Protein AF-A0A0U2LJ76-F1 (afdb_monomer)

Foldseek 3Di:
DDDDDDDPPPVVVVVVVVPPPPQQQFPCLVVQAPQPWAWDGDRNDIATHLPPRCADDRRSPHHDPVVVVVVVPDDDPVVVVCVVPPCVVVVVVQVVPVVSVVVVVVVVVVVVVVLADVQAQEFQPDQGGDPCRRPVQFFDGDSHGQNDPRAQDNSRPDDDNDDPDPVVCCVPPPDDPDDDADPVRDDVVVVVVCVLQCLQACAADPVVHRGGHLHRNDRPCLQAQASDPVLNVLQCPPPPRDGDWDADPRDIGADACVSRVDAADDDPPDDSNRHGRGSRRD

InterPro domains:
  IPR000742 EGF-like domain [PS50026] (24-61)
  IPR010255 Haem peroxidase superfamily [SSF48113] (67-281)
  IPR019791 Haem peroxidase, animal-type [PR00457] (142-153)
  IPR019791 Haem peroxidase, animal-type [PR00457] (189-204)
  IPR019791 Haem peroxidase, animal-type [PR00457] (276-2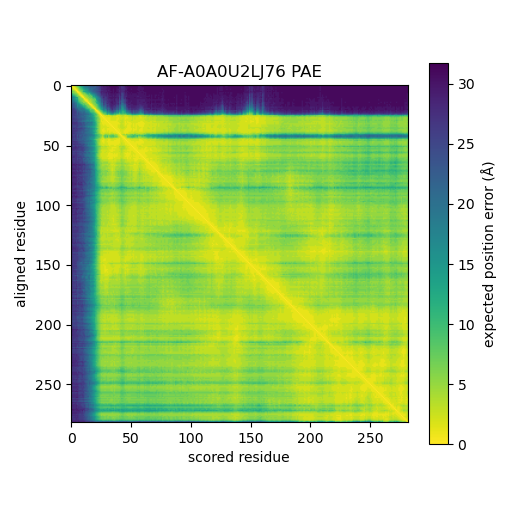82)
  IPR019791 Haem peroxidase, animal-type [PS50292] (107-282)
  IPR037120 Haem peroxidase domain superfamily, animal type [G3DSA:1.10.640.10] (65-282)
  IPR050783 Oxylipin biosynthesis and metabolism [PTHR11903] (43-279)

Secondary structure (DSSP, 8-state):
----PPPTTSHHHHHHHS---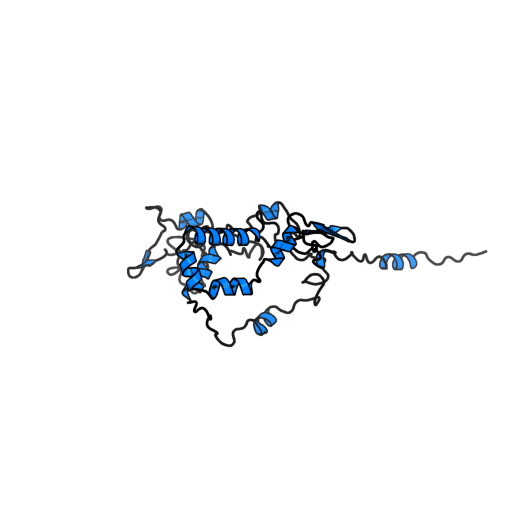-----GGGG----TTPEEEEETTEEEEE-TTTTEESTTS-EE-HHHHHHHHHPPPHHHHHHHHHH-HHHHHHHHHSHHHHHHHHHHHHHHHHTTS-SS--B-SS-SS--HHHHH-TTBPPBSSPPPPTT-SBTTBSSS-SSPPPHHHHIIIIIS-SS----TT---HHHHHHHHHHHTTT--B-TTT-TTBBSS-SS---HHHH-SSHHHHHHHB--STTPBP-EEETTEEEPPBTTTS-------TTS-GGGPBP-SS--

Sequence (282 aa):
PNMKICPQKTCMVLISILFTLTEAANPCCSFPCQNQGVCMPSRDSYTCDCTGTDFYGKNCDIATFTKTFKVLLRPSPETLHGWLTSYQWLWDIINAVRPLRDFIMKMVILIRANIIDTPPAYTSDHEYITLDAAFNRSHYARALPPIPHDCPTPMGVVGPKSLPDAKDIANVLFRRREFKPDALGASVHLTFFAQHFTHMFFKTDFKKGPSFTWGAHGVDGSNVYGPDKHTENLLRSYKDGKLKSQIIKGEEWPPYLSDAPVKMLYPPSVPKENQFALGHEF

Radius of gyration: 28.93 Å; Cα contacts (8 Å, |Δi|>4): 317; chains: 1; bounding box: 54×95×87 Å

Mean predicted aligned error: 7.96 Å

Solvent-accessible surface area (backbone atoms only — not comparable to full-atom values): 16916 Å² total; per-residue (Å²): 140,78,90,79,87,74,78,90,68,66,67,60,56,58,58,63,62,68,60,61,75,71,70,66,64,56,55,55,30,67,60,62,33,31,73,86,21,45,69,42,75,47,91,90,42,67,47,37,49,28,81,94,54,57,28,36,69,79,31,19,74,43,64,37,75,71,44,47,52,53,56,73,70,50,70,53,72,65,57,49,47,48,63,74,68,70,47,60,75,60,48,55,53,40,61,69,39,56,74,58,35,53,50,52,51,52,49,54,50,54,63,58,52,73,74,56,69,82,68,38,45,14,25,80,88,38,74,55,78,43,72,58,41,49,67,48,64,49,46,47,69,36,100,59,55,47,76,63,89,71,33,83,15,88,68,18,73,56,78,60,76,63,80,80,57,67,66,58,50,41,61,75,74,66,54,80,87,68,92,73,79,59,90,87,64,74,53,70,65,59,54,53,48,48,53,58,58,49,49,31,37,64,36,66,29,74,89,84,28,90,57,24,31,73,33,87,76,45,96,76,56,26,36,65,46,18,84,45,74,68,48,29,57,48,44,40,54,84,49,95,86,36,62,48,59,40,76,59,96,88,40,84,40,66,26,36,32,87,78,20,78,55,76,65,69,72,64,90,84,60,57,71,91,76,34,67,37,58,22,38,41,113

Structure (mmCIF, N/CA/C/O backbone):
data_AF-A0A0U2LJ76-F1
#
_entry.id   AF-A0A0U2LJ76-F1
#
loop_
_atom_site.group_PDB
_atom_site.id
_atom_site.type_symbol
_atom_site.label_atom_id
_atom_site.label_alt_id
_atom_site.label_comp_id
_atom_site.label_asym_id
_atom_site.label_entity_id
_atom_site.label_seq_id
_atom_site.pdbx_PDB_ins_code
_atom_site.Cartn_x
_atom_site.Cartn_y
_atom_site.Cartn_z
_atom_site.occupancy
_atom_site.B_iso_or_equiv
_atom_site.auth_seq_id
_atom_site.auth_comp_id
_atom_site.auth_asym_id
_atom_site.auth_atom_id
_atom_site.pdbx_PDB_model_num
ATOM 1 N N . PRO A 1 1 ? 23.160 59.232 -52.154 1.00 35.56 1 PRO A N 1
ATOM 2 C CA . PRO A 1 1 ? 22.264 60.227 -51.521 1.00 35.56 1 PRO A CA 1
ATOM 3 C C . PRO A 1 1 ? 20.911 59.604 -51.145 1.00 35.56 1 PRO A C 1
ATOM 5 O O . PRO A 1 1 ? 20.168 59.163 -52.012 1.00 35.56 1 PRO A O 1
ATOM 8 N N . ASN A 1 2 ? 20.638 59.596 -49.839 1.00 29.48 2 ASN A N 1
ATOM 9 C CA . ASN A 1 2 ? 19.346 59.333 -49.194 1.00 29.48 2 ASN A CA 1
ATOM 10 C C . ASN A 1 2 ? 18.858 57.882 -49.104 1.00 29.48 2 ASN A C 1
ATOM 12 O O . ASN A 1 2 ? 17.864 57.463 -49.687 1.00 29.48 2 ASN A O 1
ATOM 16 N N . MET A 1 3 ? 19.554 57.181 -48.210 1.00 32.62 3 MET A N 1
ATOM 17 C CA . MET A 1 3 ? 19.001 56.330 -47.155 1.00 32.62 3 MET A CA 1
ATOM 18 C C . MET A 1 3 ? 17.596 56.791 -46.705 1.00 32.62 3 MET A C 1
ATOM 20 O O . MET A 1 3 ? 17.451 57.871 -46.134 1.00 32.62 3 MET A O 1
ATOM 24 N N . LYS A 1 4 ? 16.563 55.971 -46.944 1.00 33.22 4 LYS A N 1
ATOM 25 C CA . LYS A 1 4 ? 15.273 56.072 -46.246 1.00 33.22 4 LYS A CA 1
ATOM 26 C C . LYS A 1 4 ? 15.152 54.916 -45.264 1.00 33.22 4 LYS A C 1
ATOM 28 O O . LYS A 1 4 ? 15.014 53.754 -45.629 1.00 33.22 4 LYS A O 1
ATOM 33 N N . ILE A 1 5 ? 15.261 55.320 -44.009 1.00 42.50 5 ILE A N 1
ATOM 34 C CA . ILE A 1 5 ? 15.045 54.589 -42.771 1.00 42.50 5 ILE A CA 1
ATOM 35 C C . ILE A 1 5 ? 13.643 53.963 -42.792 1.00 42.50 5 ILE A C 1
ATOM 37 O O . ILE A 1 5 ? 12.648 54.677 -42.905 1.00 42.50 5 ILE A O 1
ATOM 41 N N . CYS A 1 6 ? 13.576 52.638 -42.670 1.00 30.92 6 CYS A N 1
ATOM 42 C CA . CYS A 1 6 ? 12.360 51.907 -42.315 1.00 30.92 6 CYS A CA 1
ATOM 43 C C . CYS A 1 6 ? 12.468 51.528 -40.821 1.00 30.92 6 CYS A C 1
ATOM 45 O O . CYS A 1 6 ? 13.562 51.169 -40.375 1.00 30.92 6 CYS A O 1
ATOM 47 N N . PRO A 1 7 ? 11.405 51.682 -40.011 1.00 38.22 7 PRO A N 1
ATOM 48 C CA . PRO A 1 7 ? 11.525 51.823 -38.567 1.00 38.22 7 PRO A CA 1
ATOM 49 C C . PRO A 1 7 ? 11.785 50.492 -37.853 1.00 38.22 7 PRO A C 1
ATOM 51 O O . PRO A 1 7 ? 11.1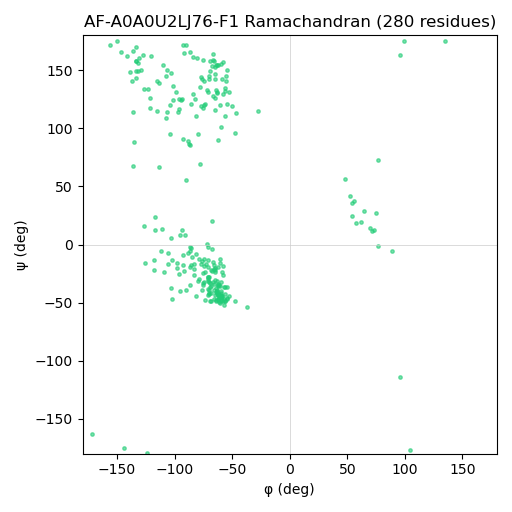29 49.474 -38.055 1.00 38.22 7 PRO A O 1
ATOM 54 N N . GLN A 1 8 ? 12.727 50.575 -36.925 1.00 44.59 8 GLN A N 1
ATOM 55 C CA . GLN A 1 8 ? 13.367 49.543 -36.112 1.00 44.59 8 GLN A CA 1
ATOM 56 C C . GLN A 1 8 ? 12.452 48.850 -35.073 1.00 44.59 8 GLN A C 1
ATOM 58 O O . GLN A 1 8 ? 12.952 48.284 -34.108 1.00 44.59 8 GLN A O 1
ATOM 63 N N . LYS A 1 9 ? 11.116 48.894 -35.219 1.00 40.28 9 LYS A N 1
ATOM 64 C CA . LYS A 1 9 ? 10.170 48.433 -34.175 1.00 40.28 9 LYS A CA 1
ATOM 65 C C . LYS A 1 9 ? 9.263 47.256 -34.550 1.00 40.28 9 LYS A C 1
ATOM 67 O O . LYS A 1 9 ? 8.699 46.648 -33.649 1.00 40.28 9 LYS A O 1
ATOM 72 N N . THR A 1 10 ? 9.157 46.869 -35.819 1.00 43.44 10 THR A N 1
ATOM 73 C CA . THR A 1 10 ? 8.294 45.741 -36.242 1.00 43.44 10 THR A CA 1
ATOM 74 C C . THR A 1 10 ? 9.039 44.418 -36.428 1.00 43.44 10 THR A C 1
ATOM 76 O O . THR A 1 10 ? 8.426 43.362 -36.326 1.00 43.44 10 THR A O 1
ATOM 79 N N . CYS A 1 11 ? 10.362 44.440 -36.616 1.00 41.22 11 CYS A N 1
ATOM 80 C CA . CYS A 1 11 ? 11.155 43.215 -36.798 1.00 41.22 11 CYS A CA 1
ATOM 81 C C . CYS A 1 11 ? 11.549 42.545 -35.464 1.00 41.22 11 CYS A C 1
ATOM 83 O O . CYS A 1 11 ? 11.702 41.330 -35.391 1.00 41.22 11 CYS A O 1
ATOM 85 N N . MET A 1 12 ? 11.644 43.321 -34.377 1.00 42.97 12 MET A N 1
ATOM 86 C CA . MET A 1 12 ? 11.994 42.791 -33.052 1.00 42.97 12 MET A CA 1
ATOM 87 C C . MET A 1 12 ? 10.839 42.043 -32.375 1.00 42.97 12 MET A C 1
ATOM 89 O O . MET A 1 12 ? 11.081 41.174 -31.550 1.00 42.97 12 MET A O 1
ATOM 93 N N . VAL A 1 13 ? 9.586 42.339 -32.733 1.00 44.72 13 VAL A N 1
ATOM 94 C CA . VAL A 1 13 ? 8.421 41.664 -32.137 1.00 44.72 13 VAL A CA 1
ATOM 95 C C . VAL A 1 13 ? 8.193 40.288 -32.773 1.00 44.72 13 VAL A C 1
ATOM 97 O O . VAL A 1 13 ? 7.805 39.358 -32.081 1.00 44.72 13 VAL A O 1
ATOM 100 N N . LEU A 1 14 ? 8.524 40.104 -34.055 1.00 42.56 14 LEU A N 1
ATOM 101 C CA . LEU A 1 14 ? 8.399 38.806 -34.732 1.00 42.56 14 LEU A CA 1
ATOM 102 C C . LEU A 1 14 ? 9.487 37.802 -34.322 1.00 42.56 14 LEU A C 1
ATOM 104 O O . LEU A 1 14 ? 9.201 36.614 -34.223 1.00 42.56 14 LEU A O 1
ATOM 108 N N . ILE A 1 15 ? 10.702 38.262 -34.008 1.00 45.47 15 ILE A N 1
ATOM 109 C CA . ILE A 1 15 ? 11.791 37.380 -33.549 1.00 45.47 15 ILE A CA 1
ATOM 110 C C . ILE A 1 15 ? 11.623 37.009 -32.064 1.00 45.47 15 ILE A C 1
ATOM 112 O O . ILE A 1 15 ? 11.947 35.889 -31.676 1.00 45.47 15 ILE A O 1
ATOM 116 N N . SER A 1 16 ? 11.020 37.882 -31.250 1.00 44.31 16 SER A N 1
ATOM 117 C CA . SER A 1 16 ? 10.684 37.574 -29.850 1.00 44.31 16 SER A CA 1
ATOM 118 C C . SER A 1 16 ? 9.449 36.677 -29.686 1.00 44.31 16 SER A C 1
ATOM 120 O O . SER A 1 16 ? 9.271 36.100 -28.620 1.00 44.31 16 SER A O 1
ATOM 122 N N . ILE A 1 17 ? 8.607 36.531 -30.719 1.00 44.00 17 ILE A N 1
ATOM 123 C CA . ILE A 1 17 ? 7.445 35.617 -30.716 1.00 44.00 17 ILE A CA 1
ATOM 124 C C . ILE A 1 17 ? 7.803 34.235 -31.307 1.00 44.00 17 ILE A C 1
ATOM 126 O O . ILE A 1 17 ? 7.113 33.257 -31.043 1.00 44.00 17 ILE A O 1
ATOM 130 N N . LEU A 1 18 ? 8.915 34.120 -32.045 1.00 41.62 18 LEU A N 1
ATOM 131 C CA . LEU A 1 18 ? 9.442 32.848 -32.573 1.00 41.62 18 LEU A CA 1
ATOM 132 C C . LEU A 1 18 ? 10.387 32.111 -31.611 1.00 41.62 18 LEU A C 1
ATOM 134 O O . LEU A 1 18 ? 10.711 30.952 -31.850 1.00 41.62 18 LEU A O 1
ATOM 138 N N . PHE A 1 19 ? 10.757 32.735 -30.493 1.00 42.50 19 PHE A N 1
ATOM 139 C CA . PHE A 1 19 ? 11.200 32.029 -29.291 1.00 42.50 19 PHE A CA 1
ATOM 140 C C . PHE A 1 19 ? 9.985 31.735 -28.400 1.00 42.50 19 PHE A C 1
ATOM 142 O O . PHE A 1 19 ? 9.958 32.055 -27.213 1.00 42.50 19 PHE A O 1
ATOM 149 N N . THR A 1 20 ? 8.964 31.067 -28.946 1.00 43.28 20 THR A N 1
ATOM 150 C CA . THR A 1 20 ? 8.292 30.077 -28.108 1.00 43.28 20 THR A CA 1
ATOM 151 C C . THR A 1 20 ? 9.385 29.086 -27.751 1.00 43.28 20 THR A C 1
ATOM 153 O O . THR A 1 20 ? 9.797 28.297 -28.600 1.00 43.28 20 THR A O 1
ATOM 156 N N . LEU A 1 21 ? 9.922 29.200 -26.536 1.00 46.69 21 LEU A N 1
ATOM 157 C CA . LEU A 1 21 ? 10.585 28.095 -25.868 1.00 46.69 21 LEU A CA 1
ATOM 158 C C . LEU A 1 21 ? 9.628 26.912 -26.020 1.00 46.69 21 LEU A C 1
ATOM 160 O O . LEU A 1 21 ? 8.645 26.799 -25.293 1.00 46.69 21 LEU A O 1
ATOM 164 N N . THR A 1 22 ? 9.852 26.073 -27.027 1.00 47.53 22 THR A N 1
ATOM 165 C CA . THR A 1 22 ? 9.463 24.682 -26.932 1.00 47.53 22 THR A CA 1
ATOM 166 C C . THR A 1 22 ? 10.298 24.192 -25.769 1.00 47.53 22 THR A C 1
ATOM 168 O O . THR A 1 22 ? 11.466 23.854 -25.954 1.00 47.53 22 THR A O 1
ATOM 171 N N . GLU A 1 23 ? 9.757 24.298 -24.556 1.00 53.44 23 GLU A N 1
ATOM 172 C CA . GLU A 1 23 ? 10.242 23.511 -23.435 1.00 53.44 23 GLU A CA 1
ATOM 173 C C . GLU A 1 23 ? 10.358 22.098 -23.991 1.00 53.44 23 GLU A C 1
ATOM 175 O O . GLU A 1 23 ? 9.374 21.531 -24.479 1.00 53.44 23 GLU A O 1
ATOM 180 N N . ALA A 1 24 ? 11.594 21.609 -24.094 1.00 58.69 24 ALA A N 1
ATOM 181 C CA . ALA A 1 24 ? 11.839 20.257 -24.539 1.00 58.69 24 ALA A CA 1
ATOM 182 C C . ALA A 1 24 ? 11.046 19.371 -23.579 1.00 58.69 24 ALA A C 1
ATOM 184 O O . ALA A 1 24 ? 11.332 19.350 -22.384 1.00 58.69 24 ALA A O 1
ATOM 185 N N . ALA A 1 25 ? 9.981 18.745 -24.089 1.00 76.25 25 ALA A N 1
ATOM 186 C CA . ALA A 1 25 ? 9.090 17.941 -23.269 1.00 76.25 25 ALA A CA 1
ATOM 187 C C . ALA A 1 25 ? 9.935 16.925 -22.499 1.00 76.25 25 ALA A C 1
ATOM 189 O O . ALA A 1 25 ? 10.795 16.270 -23.098 1.00 76.25 25 ALA A O 1
ATOM 190 N N . ASN A 1 26 ? 9.707 16.822 -21.190 1.00 89.00 26 ASN A N 1
ATOM 191 C CA . ASN A 1 26 ? 10.526 15.997 -20.319 1.00 89.00 26 ASN A CA 1
ATOM 192 C C . ASN A 1 26 ? 10.677 14.581 -20.898 1.00 89.00 26 ASN A C 1
ATOM 194 O O . ASN A 1 26 ? 9.683 13.870 -21.091 1.00 89.00 26 ASN A O 1
ATOM 198 N N . PRO A 1 27 ? 11.914 14.147 -21.203 1.00 92.88 27 PRO A N 1
ATOM 199 C CA . PRO A 1 27 ? 12.133 12.897 -21.917 1.00 92.88 27 PRO A CA 1
ATOM 200 C C . PRO A 1 27 ? 11.686 11.670 -21.106 1.00 92.88 27 PRO A C 1
ATOM 202 O O . PRO A 1 27 ? 11.376 10.623 -21.686 1.00 92.88 27 PRO A O 1
ATOM 205 N N . CYS A 1 28 ? 11.569 11.802 -19.779 1.00 94.88 28 CYS A N 1
ATOM 206 C CA . CYS A 1 28 ? 11.065 10.755 -18.896 1.00 94.88 28 CYS A CA 1
ATOM 207 C C . CYS A 1 28 ? 9.541 10.554 -18.978 1.00 94.88 28 CYS A C 1
ATOM 209 O O . CYS A 1 28 ? 9.060 9.503 -18.558 1.00 94.88 28 CYS A O 1
ATOM 211 N N . CYS A 1 29 ? 8.781 11.462 -19.604 1.00 94.94 29 CYS A N 1
ATOM 212 C CA . CYS A 1 29 ? 7.337 11.297 -19.832 1.00 94.94 29 CYS A CA 1
ATOM 213 C C . CYS A 1 29 ? 6.980 10.092 -20.713 1.00 94.94 29 CYS A C 1
ATOM 215 O O . CYS A 1 29 ? 5.831 9.651 -20.734 1.00 94.94 29 CYS A O 1
ATOM 217 N N . SER A 1 30 ? 7.947 9.576 -21.475 1.00 94.88 30 SER A N 1
ATOM 218 C CA . SER A 1 30 ? 7.787 8.373 -22.296 1.00 94.88 30 SER A CA 1
ATOM 219 C C . SER A 1 30 ? 8.049 7.066 -21.535 1.00 94.88 30 SER A C 1
ATOM 221 O O . SER A 1 30 ? 7.887 5.995 -22.112 1.00 94.88 30 SER A O 1
ATOM 223 N N . PHE A 1 31 ? 8.444 7.153 -20.258 1.00 95.69 31 PHE A N 1
ATOM 224 C CA . PHE A 1 31 ? 8.876 6.032 -19.415 1.00 95.69 31 PHE A CA 1
ATOM 225 C C . PHE A 1 31 ? 9.909 5.122 -20.112 1.00 95.69 31 PHE A C 1
ATOM 227 O O . PHE A 1 31 ? 9.686 3.918 -20.261 1.00 95.69 31 PHE A O 1
ATOM 234 N N . PRO A 1 32 ? 11.047 5.678 -20.576 1.00 96.56 32 PRO A N 1
ATOM 235 C CA . PRO A 1 32 ? 11.965 4.939 -21.438 1.00 96.56 32 PRO A CA 1
ATOM 236 C C . PRO A 1 32 ? 12.720 3.825 -20.697 1.00 96.56 32 PRO A C 1
ATOM 238 O O . PRO A 1 32 ? 13.035 2.798 -21.298 1.00 96.56 32 PRO A O 1
ATOM 241 N N . CYS A 1 33 ? 12.996 4.005 -19.402 1.00 97.50 33 CYS A N 1
ATOM 242 C CA . CYS A 1 33 ? 13.768 3.063 -18.595 1.00 97.50 33 CYS A CA 1
ATOM 243 C C . CYS A 1 33 ? 12.926 1.841 -18.203 1.00 97.50 33 CYS A C 1
ATOM 245 O O . CYS A 1 33 ? 11.904 1.961 -17.531 1.00 97.50 33 CYS A O 1
ATOM 247 N N . GLN A 1 34 ? 13.367 0.659 -18.626 1.00 97.69 34 GLN A N 1
ATOM 248 C CA . GLN A 1 34 ? 12.721 -0.624 -18.367 1.00 97.69 34 GLN A CA 1
ATOM 249 C C . GLN A 1 34 ? 13.293 -1.292 -17.111 1.00 97.69 34 GLN A C 1
ATOM 251 O O . GLN A 1 34 ? 14.289 -0.848 -16.545 1.00 97.69 34 GLN A O 1
ATOM 256 N N . ASN A 1 35 ? 12.669 -2.393 -16.681 1.00 96.00 35 ASN A N 1
ATOM 257 C CA . ASN A 1 35 ? 13.206 -3.294 -15.653 1.00 96.00 35 ASN A CA 1
ATOM 258 C C . ASN A 1 35 ? 13.634 -2.606 -14.339 1.00 96.00 35 ASN A C 1
ATOM 260 O O . ASN A 1 35 ? 14.651 -2.981 -13.763 1.00 96.00 35 ASN A O 1
ATOM 264 N N . GLN A 1 36 ? 12.837 -1.642 -13.859 1.00 95.19 36 GLN A N 1
ATOM 265 C CA . GLN A 1 36 ? 13.096 -0.843 -12.645 1.00 95.19 36 GLN A CA 1
ATOM 266 C C . GLN A 1 36 ? 14.269 0.149 -12.760 1.00 95.19 36 GLN A C 1
ATOM 268 O O . GLN A 1 36 ? 14.712 0.686 -11.750 1.00 95.19 36 GLN A O 1
ATOM 273 N N . GLY A 1 37 ? 14.761 0.429 -13.970 1.00 95.94 37 GLY A N 1
ATOM 274 C CA . GLY A 1 37 ? 15.731 1.502 -14.183 1.00 95.94 37 GLY A CA 1
ATOM 275 C C . GLY A 1 37 ? 15.144 2.883 -13.869 1.00 95.94 37 GLY A C 1
ATOM 276 O O . GLY A 1 37 ? 13.983 3.158 -14.179 1.00 95.94 37 GLY A O 1
ATOM 277 N N . VAL A 1 38 ? 15.953 3.768 -13.285 1.00 96.06 38 VAL A N 1
ATOM 278 C CA . VAL A 1 38 ? 15.521 5.115 -12.874 1.00 96.06 38 VAL A CA 1
ATOM 279 C C . VAL A 1 38 ? 15.828 6.127 -13.975 1.00 96.06 38 VAL A C 1
ATOM 281 O O . VAL A 1 38 ? 16.974 6.258 -14.400 1.00 96.06 38 VAL A O 1
ATOM 284 N N . CYS A 1 39 ? 14.812 6.860 -14.437 1.00 95.81 39 CYS A N 1
ATOM 285 C CA . CYS A 1 39 ? 14.984 7.892 -15.459 1.00 95.81 39 CYS A CA 1
ATOM 286 C C . CYS A 1 39 ? 15.475 9.204 -14.848 1.00 95.81 39 CYS A C 1
ATOM 288 O O . CYS A 1 39 ? 14.832 9.752 -13.957 1.00 95.81 39 CYS A O 1
ATOM 290 N N . MET A 1 40 ? 16.589 9.722 -15.362 1.00 94.50 40 MET A N 1
ATOM 291 C CA . MET A 1 40 ? 17.129 11.028 -14.996 1.00 94.50 40 MET A CA 1
ATOM 292 C C . MET A 1 40 ? 17.098 11.955 -16.218 1.00 94.50 40 MET A C 1
ATOM 294 O O . MET A 1 40 ? 17.805 11.682 -17.200 1.00 94.50 40 MET A O 1
ATOM 298 N N . PRO A 1 41 ? 16.297 13.037 -16.194 1.00 91.62 41 PRO A N 1
ATOM 299 C CA . PRO A 1 41 ? 16.257 13.990 -17.292 1.00 91.62 41 PRO A CA 1
ATOM 300 C C . PRO A 1 41 ? 17.555 14.812 -17.357 1.00 91.62 41 PRO A C 1
ATOM 302 O O . PRO A 1 41 ? 18.144 15.195 -16.348 1.00 91.62 41 PRO A O 1
ATOM 305 N N . SER A 1 42 ? 17.991 15.096 -18.577 1.00 87.25 42 SER A N 1
ATOM 306 C CA . SER A 1 42 ? 19.059 16.023 -18.961 1.00 87.25 42 SER A CA 1
ATOM 307 C C . SER A 1 42 ? 18.487 16.986 -20.007 1.00 87.25 42 SER A C 1
ATOM 309 O O . SER A 1 42 ? 17.448 16.687 -20.588 1.00 87.25 42 SER A O 1
ATOM 311 N N . ARG A 1 43 ? 19.136 18.133 -20.262 1.00 81.31 43 ARG A N 1
ATOM 312 C CA . ARG A 1 43 ? 18.554 19.274 -21.015 1.00 81.31 43 ARG A CA 1
ATOM 313 C C . ARG A 1 43 ? 17.641 18.876 -22.188 1.00 81.31 43 ARG A C 1
ATOM 315 O O . ARG A 1 43 ? 16.490 19.277 -22.189 1.00 81.31 43 ARG A O 1
ATOM 322 N N . ASP A 1 44 ? 18.141 18.043 -23.106 1.00 82.44 44 ASP A N 1
ATOM 323 C CA . ASP A 1 44 ? 17.384 17.528 -24.263 1.00 82.44 44 ASP A CA 1
ATOM 324 C C . ASP A 1 44 ? 17.421 15.986 -24.367 1.00 82.44 44 ASP A C 1
ATOM 326 O O . ASP A 1 44 ? 17.185 15.401 -25.424 1.00 82.44 44 ASP A O 1
ATOM 330 N N . SER A 1 45 ? 17.815 15.291 -23.297 1.00 91.00 45 SER A N 1
ATOM 331 C CA . SER A 1 45 ? 18.038 13.838 -23.319 1.00 91.00 45 SER A CA 1
ATOM 332 C C . SER A 1 45 ? 17.760 13.207 -21.960 1.00 91.00 45 SER A C 1
ATOM 334 O O . SER A 1 45 ? 17.481 13.898 -20.993 1.00 91.00 45 SER A O 1
ATOM 336 N N . TYR A 1 46 ? 17.831 11.887 -21.859 1.00 94.38 46 TYR A N 1
ATOM 337 C CA . TYR A 1 46 ? 17.688 11.186 -20.587 1.00 94.38 46 TYR A CA 1
ATOM 338 C C . TYR A 1 46 ? 18.805 10.164 -20.424 1.00 94.38 46 TYR A C 1
ATOM 340 O O . TYR A 1 46 ? 19.351 9.656 -21.409 1.00 94.38 46 TYR A O 1
ATOM 348 N N . THR A 1 47 ? 19.081 9.832 -19.170 1.00 96.44 47 THR A N 1
ATOM 349 C CA . THR A 1 47 ? 19.932 8.710 -18.787 1.00 96.44 47 THR A CA 1
ATOM 350 C C . THR A 1 47 ? 19.129 7.790 -17.882 1.00 96.44 47 THR A C 1
ATOM 352 O O . THR A 1 47 ? 18.465 8.261 -16.961 1.00 96.44 47 THR A O 1
ATOM 355 N N . CYS A 1 48 ? 19.193 6.486 -18.134 1.00 97.50 48 CYS A N 1
ATOM 356 C CA . CYS A 1 48 ? 18.648 5.492 -17.222 1.00 97.50 48 CYS A CA 1
ATOM 357 C C . CYS A 1 48 ? 19.747 4.998 -16.280 1.00 97.50 48 CYS A C 1
ATOM 359 O O . CYS A 1 48 ? 20.785 4.522 -16.741 1.00 97.50 48 CYS A O 1
ATOM 361 N N . ASP A 1 49 ? 19.517 5.087 -14.974 1.00 97.25 49 ASP A N 1
ATOM 362 C CA . ASP A 1 49 ? 20.317 4.360 -13.995 1.00 97.25 49 ASP A CA 1
ATOM 363 C C . ASP A 1 49 ? 19.803 2.918 -13.905 1.00 97.25 49 ASP A C 1
ATOM 365 O O . ASP A 1 49 ? 18.689 2.670 -13.443 1.00 97.25 49 ASP A O 1
ATOM 369 N N . CYS A 1 50 ? 20.609 1.970 -14.387 1.00 97.62 50 CYS A N 1
ATOM 370 C CA . CYS A 1 50 ? 20.293 0.541 -14.370 1.00 97.62 50 CYS A CA 1
ATOM 371 C C . CYS A 1 50 ? 20.897 -0.190 -13.156 1.00 97.62 50 CYS A C 1
ATOM 373 O O . CYS A 1 50 ? 20.879 -1.426 -13.111 1.00 97.62 50 CYS A O 1
ATOM 375 N N . THR A 1 51 ? 21.472 0.531 -12.190 1.00 96.25 51 THR A N 1
ATOM 376 C CA . THR A 1 51 ? 22.143 -0.058 -11.025 1.00 96.25 51 THR A CA 1
ATOM 377 C C . THR A 1 51 ? 21.199 -0.984 -10.257 1.00 96.25 51 THR A C 1
ATOM 379 O O . THR A 1 51 ? 20.056 -0.645 -9.978 1.00 96.25 51 THR A O 1
ATOM 382 N N . GLY A 1 52 ? 21.666 -2.193 -9.929 1.00 92.62 52 GLY A N 1
ATOM 383 C CA . GLY A 1 52 ? 20.887 -3.173 -9.161 1.00 92.62 52 GLY A CA 1
ATOM 384 C C . GLY A 1 52 ? 19.789 -3.915 -9.938 1.00 92.62 52 GLY A C 1
ATOM 385 O O . GLY A 1 52 ? 19.165 -4.810 -9.375 1.00 92.62 52 GLY A O 1
ATOM 386 N N . THR A 1 53 ? 19.577 -3.621 -11.226 1.00 94.50 53 THR A N 1
ATOM 387 C CA . THR A 1 53 ? 18.517 -4.268 -12.031 1.00 94.50 53 THR A CA 1
ATOM 388 C C . THR A 1 53 ? 18.941 -5.608 -12.664 1.00 94.50 53 THR A C 1
ATOM 390 O O . THR A 1 53 ? 18.091 -6.411 -13.059 1.00 94.50 53 THR A O 1
ATOM 393 N N . ASP A 1 54 ? 20.251 -5.883 -12.744 1.00 95.75 54 ASP A N 1
ATOM 394 C CA . ASP A 1 54 ? 20.881 -6.917 -13.591 1.00 95.75 54 ASP A CA 1
ATOM 395 C C . ASP A 1 54 ? 20.663 -6.710 -15.116 1.00 95.75 54 ASP A C 1
ATOM 397 O O . ASP A 1 54 ? 20.829 -7.654 -15.904 1.00 95.75 54 ASP A O 1
ATOM 401 N N . PHE A 1 55 ? 20.320 -5.487 -15.540 1.00 97.12 55 PHE A N 1
ATOM 402 C CA . PHE A 1 55 ? 20.218 -5.058 -16.940 1.00 97.12 55 PHE A CA 1
ATOM 403 C C . PHE A 1 55 ? 21.171 -3.895 -17.248 1.00 97.12 55 PHE A C 1
ATOM 405 O O . PHE A 1 55 ? 21.658 -3.205 -16.357 1.00 97.12 55 PHE A O 1
ATOM 412 N N . TYR A 1 56 ? 21.436 -3.679 -18.533 1.00 96.88 56 TYR A N 1
ATOM 413 C CA . TYR A 1 56 ? 22.225 -2.567 -19.058 1.00 96.88 56 TYR A CA 1
ATOM 414 C C . TYR A 1 56 ? 21.655 -2.085 -20.402 1.00 96.88 56 TYR A C 1
ATOM 416 O O . TYR A 1 56 ? 20.608 -2.550 -20.854 1.00 96.88 56 TYR A O 1
ATOM 424 N N . GLY A 1 57 ? 22.340 -1.135 -21.041 1.00 96.88 57 GLY A N 1
ATOM 425 C CA . GLY A 1 57 ? 21.884 -0.478 -22.268 1.00 96.88 57 GLY A CA 1
ATOM 426 C C . GLY A 1 57 ? 21.257 0.884 -21.978 1.00 96.88 57 GLY A C 1
ATOM 427 O O . GLY A 1 57 ? 21.110 1.277 -20.823 1.00 96.88 57 GLY A O 1
ATOM 428 N N . LYS A 1 58 ? 20.892 1.623 -23.032 1.00 96.38 58 LYS A N 1
ATOM 429 C CA . LYS A 1 58 ? 20.338 2.983 -22.896 1.00 96.38 58 LYS A CA 1
ATOM 430 C C . LYS A 1 58 ? 19.043 3.008 -22.074 1.00 96.38 58 LYS A C 1
ATOM 432 O O . LYS A 1 58 ? 18.798 3.983 -21.374 1.00 96.38 58 LYS A O 1
ATOM 437 N N . ASN A 1 59 ? 18.248 1.941 -22.163 1.00 97.94 59 ASN A N 1
ATOM 438 C CA . ASN A 1 59 ? 16.921 1.828 -21.560 1.00 97.94 59 ASN A CA 1
ATOM 439 C C . ASN A 1 59 ? 16.835 0.721 -20.497 1.00 97.94 59 ASN A C 1
ATOM 441 O O . ASN A 1 59 ? 15.731 0.354 -20.107 1.00 97.94 59 ASN A O 1
ATOM 445 N N . CYS A 1 60 ? 17.963 0.165 -20.037 1.00 97.94 60 CYS A N 1
ATOM 446 C CA . CYS A 1 60 ? 17.991 -0.990 -19.126 1.00 97.94 60 CYS A CA 1
ATOM 447 C C . CYS A 1 60 ? 17.218 -2.213 -19.660 1.00 97.94 60 CYS A C 1
ATOM 449 O O . CYS A 1 60 ? 16.543 -2.925 -18.917 1.00 97.94 60 CYS A O 1
ATOM 451 N N . ASP A 1 61 ? 17.286 -2.449 -20.966 1.00 97.31 61 ASP A N 1
ATOM 452 C CA . ASP A 1 61 ? 16.548 -3.479 -21.699 1.00 97.31 61 ASP A CA 1
ATOM 453 C C . ASP A 1 61 ? 17.402 -4.707 -22.048 1.00 97.31 61 ASP A C 1
ATOM 455 O O . ASP A 1 61 ? 16.866 -5.765 -22.378 1.00 97.31 61 ASP A O 1
ATOM 459 N N . ILE A 1 62 ? 18.726 -4.608 -21.918 1.00 97.00 62 ILE A N 1
ATOM 460 C CA . ILE A 1 62 ? 19.651 -5.694 -22.238 1.00 97.00 62 ILE A CA 1
ATOM 461 C C . ILE A 1 62 ? 20.007 -6.452 -20.958 1.00 97.00 62 ILE A C 1
ATOM 463 O O . ILE A 1 62 ? 20.638 -5.914 -20.051 1.00 97.00 62 ILE A O 1
ATOM 467 N N . ALA A 1 63 ? 19.592 -7.715 -20.865 1.00 96.75 63 ALA A N 1
ATOM 468 C CA . ALA A 1 63 ? 19.846 -8.554 -19.696 1.00 96.75 63 ALA A CA 1
ATOM 469 C C . ALA A 1 63 ? 21.310 -9.017 -19.631 1.00 96.75 63 ALA A C 1
ATOM 471 O O . ALA A 1 63 ? 21.903 -9.415 -20.635 1.00 96.75 63 ALA A O 1
ATOM 472 N N . THR A 1 64 ? 21.883 -9.039 -18.427 1.00 96.12 64 THR A N 1
ATOM 473 C CA . THR A 1 64 ? 23.159 -9.732 -18.182 1.00 96.12 64 THR A CA 1
ATOM 474 C C . THR A 1 64 ? 23.006 -11.245 -18.369 1.00 96.12 64 THR A C 1
ATOM 476 O O . THR A 1 64 ? 21.913 -11.791 -18.237 1.00 96.12 64 THR A O 1
ATOM 479 N N . PHE A 1 65 ? 24.103 -11.966 -18.626 1.00 95.44 65 PHE A N 1
ATOM 480 C CA . PHE A 1 65 ? 24.065 -13.420 -18.857 1.00 95.44 65 PHE A CA 1
ATOM 481 C C . PHE A 1 65 ? 23.348 -14.200 -17.737 1.00 95.44 65 PHE A C 1
ATOM 483 O O . PHE A 1 65 ? 22.505 -15.059 -17.999 1.00 95.44 65 PHE A O 1
ATOM 490 N N . THR A 1 66 ? 23.633 -13.859 -16.476 1.00 93.88 66 THR A N 1
ATOM 491 C CA . THR A 1 66 ? 22.993 -14.475 -15.304 1.00 93.88 66 THR A CA 1
ATOM 492 C C . THR A 1 66 ? 21.495 -14.183 -15.264 1.00 93.88 66 THR A C 1
ATOM 494 O O . THR A 1 66 ? 20.700 -15.076 -14.962 1.00 93.88 66 THR A O 1
ATOM 497 N N . LYS A 1 67 ? 21.085 -12.954 -15.598 1.00 94.62 67 LYS A N 1
ATOM 498 C CA . LYS A 1 67 ? 19.678 -12.560 -15.660 1.00 94.62 67 LYS A CA 1
ATOM 499 C C . LYS A 1 67 ? 18.943 -13.246 -16.798 1.00 94.62 67 LYS A C 1
ATOM 501 O O . LYS A 1 67 ? 17.843 -13.736 -16.564 1.00 94.62 67 LYS A O 1
ATOM 506 N N . THR A 1 68 ? 19.552 -13.354 -17.974 1.00 95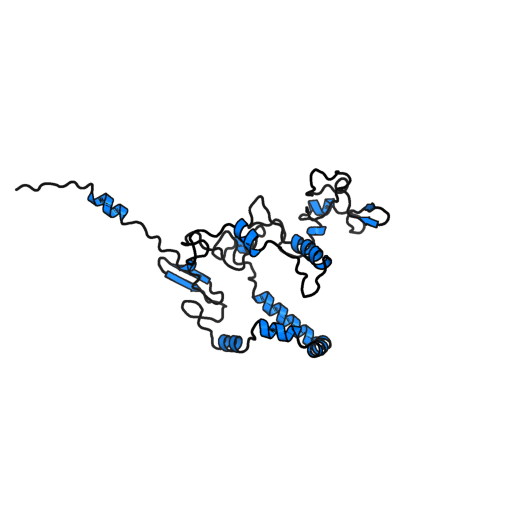.25 68 THR A N 1
ATOM 507 C CA . THR A 1 68 ? 18.999 -14.089 -19.118 1.00 95.25 68 THR A CA 1
ATOM 508 C C . THR A 1 68 ? 18.662 -15.522 -18.724 1.00 95.25 68 THR A C 1
ATOM 510 O O . THR A 1 68 ? 17.546 -15.976 -18.957 1.00 95.25 68 THR A O 1
ATOM 513 N N . PHE A 1 69 ? 19.573 -16.207 -18.027 1.00 95.75 69 PHE A N 1
ATOM 514 C CA . PHE A 1 69 ? 19.317 -17.560 -17.534 1.00 95.75 69 PHE A CA 1
ATOM 515 C C . PHE A 1 69 ? 18.199 -17.607 -16.477 1.00 95.75 69 PHE A C 1
ATOM 517 O O . PHE A 1 69 ? 17.306 -18.450 -16.557 1.00 95.75 69 PHE A O 1
ATOM 524 N N . LYS A 1 70 ? 18.191 -16.671 -15.514 1.00 93.00 70 LYS A N 1
ATOM 525 C CA . LYS A 1 70 ? 17.116 -16.564 -14.507 1.00 93.00 70 LYS A CA 1
ATOM 526 C C . LYS A 1 70 ? 15.744 -16.326 -15.144 1.00 93.00 70 LYS A C 1
ATOM 528 O O . LYS A 1 70 ? 14.765 -16.899 -14.684 1.00 93.00 70 LYS A O 1
ATOM 533 N N . VAL A 1 71 ? 15.662 -15.468 -16.161 1.00 92.12 71 VAL A N 1
ATOM 534 C CA . VAL A 1 71 ? 14.414 -15.154 -16.873 1.00 92.12 71 VAL A CA 1
ATOM 535 C C . VAL A 1 71 ? 13.962 -16.348 -17.708 1.00 92.12 71 VAL A C 1
ATOM 537 O O . VAL A 1 71 ? 12.784 -16.680 -17.666 1.00 92.12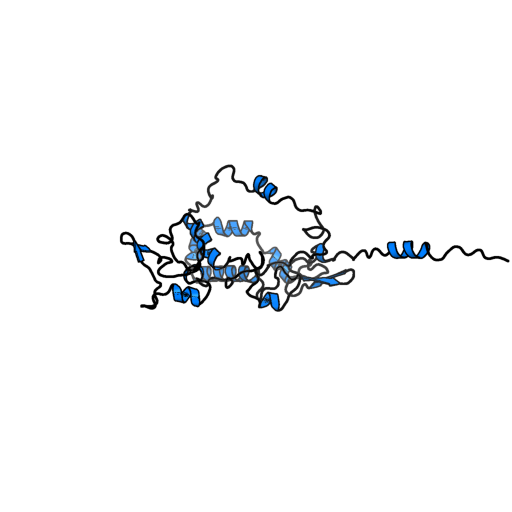 71 VAL A O 1
ATOM 540 N N . LEU A 1 72 ? 14.889 -17.036 -18.382 1.00 94.62 72 LEU A N 1
ATOM 541 C CA . LEU A 1 72 ? 14.594 -18.237 -19.167 1.00 94.62 72 LEU A CA 1
ATOM 542 C C . LEU A 1 72 ? 13.980 -19.358 -18.315 1.00 94.62 72 LEU A C 1
ATOM 544 O O . LEU A 1 72 ? 13.062 -20.037 -18.760 1.00 94.62 72 LEU A O 1
ATOM 548 N N . LEU A 1 73 ? 14.474 -19.545 -17.088 1.00 93.62 73 LEU A N 1
ATOM 549 C CA . LEU A 1 73 ? 13.964 -20.564 -16.167 1.00 93.62 73 LEU A CA 1
ATOM 550 C C . LEU A 1 73 ? 12.743 -20.119 -15.352 1.00 93.62 73 LEU A C 1
ATOM 552 O O . LEU A 1 73 ? 12.139 -20.944 -14.665 1.00 93.62 73 LEU A O 1
ATOM 556 N N . ARG A 1 74 ? 12.387 -18.829 -15.365 1.00 92.56 74 ARG A N 1
ATOM 557 C CA . ARG A 1 74 ? 11.280 -18.314 -14.555 1.00 92.56 74 ARG A CA 1
ATOM 558 C C . ARG A 1 74 ? 9.948 -18.720 -15.200 1.00 92.56 74 ARG A C 1
ATOM 560 O O . ARG A 1 74 ? 9.651 -18.246 -16.294 1.00 92.56 74 ARG A O 1
ATOM 567 N N . PRO A 1 75 ? 9.108 -19.528 -14.528 1.00 93.94 75 PRO A N 1
ATOM 568 C CA . PRO A 1 75 ? 7.793 -19.868 -15.057 1.00 93.94 75 PRO A CA 1
ATOM 569 C C . PRO A 1 75 ? 6.902 -18.623 -15.134 1.00 93.94 75 PRO A C 1
ATOM 571 O O . PRO A 1 75 ? 7.055 -17.682 -14.343 1.00 93.94 75 PRO A O 1
ATOM 574 N N . SER A 1 76 ? 5.938 -18.635 -16.059 1.00 94.88 76 SER A N 1
ATOM 575 C CA . SER A 1 76 ? 4.930 -17.575 -16.128 1.00 94.88 76 SER A CA 1
ATOM 576 C C . SER A 1 76 ? 4.082 -17.549 -14.845 1.00 94.88 76 SER A C 1
ATOM 578 O O . SER A 1 76 ? 3.943 -18.586 -14.182 1.00 94.88 76 SER A O 1
ATOM 580 N N . PRO A 1 77 ? 3.492 -16.398 -14.471 1.00 93.56 77 PRO A N 1
ATOM 581 C CA . PRO A 1 77 ? 2.601 -16.314 -13.314 1.00 93.56 77 PRO A CA 1
ATOM 582 C C . PRO A 1 77 ? 1.446 -17.324 -13.359 1.00 93.56 77 PRO A C 1
ATOM 584 O O . PRO A 1 77 ? 1.098 -17.897 -12.330 1.00 93.56 77 PRO A O 1
ATOM 587 N N . GLU A 1 78 ? 0.897 -17.591 -14.543 1.00 94.69 78 GLU A N 1
ATOM 588 C CA . GLU A 1 78 ? -0.196 -18.542 -14.772 1.00 94.69 78 GLU A CA 1
ATOM 589 C C . GLU A 1 78 ? 0.277 -19.983 -14.576 1.00 94.69 78 GLU A C 1
ATOM 591 O O . GLU A 1 78 ? -0.397 -20.771 -13.916 1.00 94.69 78 GLU A O 1
ATOM 596 N N . THR A 1 79 ? 1.465 -20.315 -15.093 1.00 94.06 79 THR A N 1
ATOM 597 C CA . THR A 1 79 ? 2.081 -21.637 -14.910 1.00 94.06 79 THR A CA 1
ATOM 598 C C . THR A 1 79 ? 2.354 -21.894 -13.432 1.00 94.06 79 THR A C 1
ATOM 600 O O . THR A 1 79 ? 1.987 -22.939 -12.897 1.00 94.06 79 THR A O 1
ATOM 603 N N . LEU A 1 80 ? 2.948 -20.910 -12.750 1.00 92.62 80 LEU A N 1
ATOM 604 C CA . LEU A 1 80 ? 3.224 -20.982 -11.321 1.00 92.62 80 LEU A CA 1
ATOM 605 C C . LEU A 1 80 ? 1.929 -21.110 -10.507 1.00 92.62 80 LEU A C 1
ATOM 607 O O . LEU A 1 80 ? 1.871 -21.921 -9.587 1.00 92.62 80 LEU A O 1
ATOM 611 N N . HIS A 1 81 ? 0.888 -20.346 -10.851 1.00 93.38 81 HIS A N 1
ATOM 612 C CA . HIS A 1 81 ? -0.427 -20.474 -10.228 1.00 93.38 81 HIS A CA 1
ATOM 613 C C . HIS A 1 81 ? -0.995 -21.883 -10.420 1.00 93.38 81 HIS A C 1
ATOM 615 O O . HIS A 1 81 ? -1.392 -22.507 -9.442 1.00 93.38 81 HIS A O 1
ATOM 621 N N . GLY A 1 82 ? -0.953 -22.414 -11.646 1.00 93.81 82 GLY A N 1
ATOM 622 C CA . GLY A 1 82 ? -1.383 -23.777 -11.945 1.00 93.81 82 GLY A CA 1
ATOM 623 C C . GLY A 1 82 ? -0.643 -24.821 -11.107 1.00 93.81 82 GLY A C 1
ATOM 624 O O . GLY A 1 82 ? -1.277 -25.717 -10.556 1.00 93.81 82 GLY A O 1
ATOM 625 N N . TRP A 1 83 ? 0.674 -24.688 -10.927 1.00 92.44 83 TRP A N 1
ATOM 626 C CA . TRP A 1 83 ? 1.444 -25.577 -10.047 1.00 92.44 83 TRP A CA 1
ATOM 627 C C . TRP A 1 83 ? 1.008 -25.483 -8.584 1.00 92.44 83 TRP A C 1
ATOM 629 O O . TRP A 1 83 ? 0.898 -26.509 -7.914 1.00 92.44 83 TRP A O 1
ATOM 639 N N . LEU A 1 84 ? 0.739 -24.270 -8.098 1.00 92.31 84 LEU A N 1
ATOM 640 C CA . LEU A 1 84 ? 0.317 -24.019 -6.719 1.00 92.31 84 LEU A CA 1
ATOM 641 C C . LEU A 1 84 ? -1.101 -24.529 -6.425 1.00 92.31 84 LEU A C 1
ATOM 643 O O . LEU A 1 84 ? -1.379 -24.876 -5.282 1.00 92.31 84 LEU A O 1
ATOM 647 N N . THR A 1 85 ? -1.991 -24.591 -7.420 1.00 92.38 85 THR A N 1
ATOM 648 C CA . THR A 1 85 ? -3.411 -24.925 -7.198 1.00 92.38 85 THR A CA 1
ATOM 649 C C . THR A 1 85 ? -3.847 -26.295 -7.717 1.00 92.38 85 THR A C 1
ATOM 651 O O . THR A 1 85 ? -4.814 -26.845 -7.196 1.00 92.38 85 THR A O 1
ATOM 654 N N . SER A 1 86 ? -3.157 -26.884 -8.701 1.00 92.81 86 SER A N 1
ATOM 655 C CA . SER A 1 86 ? -3.672 -28.066 -9.423 1.00 92.81 86 SER A CA 1
ATOM 656 C C . SER A 1 86 ? -3.242 -29.420 -8.841 1.00 92.81 86 SER A C 1
ATOM 658 O O . SER A 1 86 ? -3.912 -30.421 -9.076 1.00 92.81 86 SER A O 1
ATOM 660 N N . TYR A 1 87 ? -2.139 -29.488 -8.086 1.00 93.81 87 TYR A N 1
ATOM 661 C CA . TYR A 1 87 ? -1.527 -30.757 -7.653 1.00 93.81 87 TYR A CA 1
ATOM 662 C C . TYR A 1 87 ? -1.606 -30.966 -6.136 1.00 93.81 87 TYR A C 1
ATOM 664 O O . TYR A 1 87 ? -0.586 -30.968 -5.450 1.00 93.81 87 TYR A O 1
ATOM 672 N N . GLN A 1 88 ? -2.815 -31.147 -5.598 1.00 94.12 88 GLN A N 1
ATOM 673 C CA . GLN A 1 88 ? -3.037 -31.268 -4.146 1.00 94.12 88 GLN A CA 1
ATOM 674 C C . GLN A 1 88 ? -2.191 -32.371 -3.493 1.00 94.12 88 GLN A C 1
ATOM 676 O O . GLN A 1 88 ? -1.488 -32.095 -2.529 1.00 94.12 88 GLN A O 1
ATOM 681 N N . TRP A 1 89 ? -2.146 -33.570 -4.084 1.00 95.62 89 TRP A N 1
ATOM 682 C CA . TRP A 1 89 ? -1.365 -34.699 -3.555 1.00 95.62 89 TRP A CA 1
ATOM 683 C C . TRP A 1 89 ? 0.127 -34.370 -3.367 1.00 95.62 89 TRP A C 1
ATOM 685 O O . TRP A 1 89 ? 0.758 -34.819 -2.412 1.00 95.62 89 TRP A O 1
ATOM 695 N N . LEU A 1 90 ? 0.700 -33.576 -4.277 1.00 95.00 90 LEU A N 1
ATOM 696 C CA . LEU A 1 90 ? 2.097 -33.160 -4.211 1.00 95.00 90 LEU A CA 1
ATOM 697 C C . LEU A 1 90 ? 2.289 -32.166 -3.065 1.00 95.00 90 LEU A C 1
ATOM 699 O O . LEU A 1 90 ? 3.247 -32.281 -2.299 1.00 95.00 90 LEU A O 1
ATOM 703 N N . TRP A 1 91 ? 1.365 -31.214 -2.924 1.00 95.81 91 TRP A N 1
ATOM 704 C CA . TRP A 1 91 ? 1.385 -30.246 -1.832 1.00 95.81 91 TRP A CA 1
ATOM 705 C C . TRP A 1 91 ? 1.161 -30.892 -0.470 1.00 95.81 91 TRP A C 1
ATOM 707 O O . TRP A 1 91 ? 1.801 -30.469 0.485 1.00 95.81 91 TRP A O 1
ATOM 717 N N . ASP A 1 92 ? 0.355 -31.946 -0.367 1.00 96.25 92 ASP A N 1
ATOM 718 C CA . ASP A 1 92 ? 0.181 -32.698 0.878 1.00 96.25 92 ASP A CA 1
ATOM 719 C C . ASP A 1 92 ? 1.506 -33.323 1.341 1.00 96.25 92 ASP A C 1
ATOM 721 O O . ASP A 1 92 ? 1.886 -33.198 2.508 1.00 96.25 92 ASP A O 1
ATOM 725 N N . ILE A 1 93 ? 2.273 -33.906 0.411 1.00 96.00 93 ILE A N 1
ATOM 726 C CA . ILE A 1 93 ? 3.615 -34.440 0.687 1.00 96.00 93 ILE A CA 1
ATOM 727 C C . ILE A 1 93 ? 4.572 -33.311 1.088 1.00 96.00 93 ILE A C 1
ATOM 729 O O . ILE A 1 93 ? 5.263 -33.412 2.104 1.00 96.00 93 ILE A O 1
ATOM 733 N N . ILE A 1 94 ? 4.604 -32.217 0.321 1.00 95.31 94 ILE A N 1
ATOM 734 C CA . ILE A 1 94 ? 5.464 -31.058 0.603 1.00 95.31 94 ILE A CA 1
ATOM 735 C C . ILE A 1 94 ? 5.160 -30.475 1.989 1.00 95.31 94 ILE A C 1
ATOM 737 O O . ILE A 1 94 ? 6.079 -30.197 2.758 1.00 95.31 94 ILE A O 1
ATOM 741 N N . ASN A 1 95 ? 3.880 -30.320 2.324 1.00 96.62 95 ASN A N 1
ATOM 742 C CA . ASN A 1 95 ? 3.420 -29.737 3.581 1.00 96.62 95 ASN A CA 1
ATOM 743 C C . ASN A 1 95 ? 3.678 -30.652 4.785 1.00 96.62 95 ASN A C 1
ATOM 745 O O . ASN A 1 95 ? 3.883 -30.145 5.893 1.00 96.62 95 ASN A O 1
ATOM 749 N N . ALA A 1 96 ? 3.717 -31.973 4.582 1.00 97.62 96 ALA A N 1
ATOM 750 C CA . ALA A 1 96 ? 4.106 -32.936 5.610 1.00 97.62 96 ALA A CA 1
ATOM 751 C C . ALA A 1 96 ? 5.608 -32.855 5.946 1.00 97.62 96 ALA A C 1
ATOM 753 O O . ALA A 1 96 ? 6.009 -33.040 7.099 1.00 97.62 96 ALA A O 1
ATOM 754 N N . VAL A 1 97 ? 6.452 -32.522 4.965 1.00 98.00 97 VAL A N 1
ATOM 755 C CA . VAL A 1 97 ? 7.904 -32.395 5.140 1.00 98.00 97 VAL A CA 1
ATOM 756 C C . VAL A 1 97 ? 8.261 -30.967 5.573 1.00 98.00 97 VAL A C 1
ATOM 758 O O . VAL A 1 97 ? 8.565 -30.104 4.750 1.00 98.00 97 VAL A O 1
ATOM 761 N N . ARG A 1 98 ? 8.271 -30.708 6.892 1.00 97.12 98 ARG A N 1
ATOM 762 C CA . ARG A 1 98 ? 8.507 -29.359 7.464 1.00 97.12 98 ARG A CA 1
ATOM 763 C C . ARG A 1 98 ? 9.707 -28.604 6.869 1.00 97.12 98 ARG A C 1
ATOM 765 O O . ARG A 1 98 ? 9.503 -27.462 6.468 1.00 97.12 98 ARG A O 1
ATOM 772 N N . PRO A 1 99 ? 10.918 -29.191 6.737 1.00 97.88 99 PRO A N 1
ATOM 773 C CA . PRO A 1 99 ? 12.057 -28.456 6.182 1.00 97.88 99 PRO A CA 1
ATOM 774 C C . PRO A 1 99 ? 11.817 -27.978 4.746 1.00 97.88 99 PRO A C 1
ATOM 776 O O . PRO A 1 99 ? 12.249 -26.889 4.379 1.00 97.88 99 PRO A O 1
ATOM 779 N N . LEU A 1 100 ? 11.103 -28.774 3.943 1.00 96.00 100 LEU A N 1
ATOM 780 C CA . LEU A 1 100 ? 10.787 -28.444 2.557 1.00 96.00 100 LEU A CA 1
ATOM 781 C C . LEU A 1 100 ? 9.724 -27.346 2.478 1.00 96.00 100 LEU A C 1
ATOM 783 O O . LEU A 1 100 ? 9.917 -26.358 1.770 1.00 96.00 100 LEU A O 1
ATOM 787 N N . ARG A 1 101 ? 8.637 -27.478 3.246 1.00 96.56 101 ARG A N 1
ATOM 788 C CA . ARG A 1 101 ? 7.599 -26.447 3.364 1.00 96.56 101 ARG A CA 1
ATOM 789 C C . ARG A 1 101 ? 8.187 -25.109 3.807 1.00 96.56 101 ARG A C 1
ATOM 791 O O . ARG A 1 101 ? 7.923 -24.084 3.184 1.00 96.56 101 ARG A O 1
ATOM 798 N N . ASP A 1 102 ? 9.001 -25.117 4.858 1.00 97.69 102 ASP A N 1
ATOM 799 C CA . ASP A 1 102 ? 9.575 -23.899 5.428 1.00 97.69 102 ASP A CA 1
ATOM 800 C C . ASP A 1 102 ? 10.598 -23.270 4.464 1.00 97.69 102 ASP A C 1
ATOM 802 O O . ASP A 1 102 ? 10.646 -22.046 4.324 1.00 97.69 102 ASP A O 1
ATOM 806 N N . PHE A 1 103 ? 11.359 -24.087 3.724 1.00 97.19 103 PHE A N 1
ATOM 807 C CA . PHE A 1 103 ? 12.227 -23.617 2.643 1.00 97.19 103 PHE A CA 1
ATOM 808 C C . PHE A 1 103 ? 11.435 -22.924 1.525 1.00 97.19 103 PHE A C 1
ATOM 810 O O . PHE A 1 103 ? 11.767 -21.798 1.147 1.00 97.19 103 PHE A O 1
ATOM 817 N N . ILE A 1 104 ? 10.367 -23.556 1.026 1.00 95.00 104 ILE A N 1
ATOM 818 C CA . ILE A 1 104 ? 9.507 -22.984 -0.021 1.00 95.00 104 ILE A CA 1
ATOM 819 C C . ILE A 1 104 ? 8.872 -21.683 0.472 1.00 95.00 104 ILE A C 1
ATOM 821 O O . ILE A 1 104 ? 8.902 -20.674 -0.233 1.00 95.00 104 ILE A O 1
ATOM 825 N N . MET A 1 105 ? 8.357 -21.667 1.702 1.00 96.62 105 MET A N 1
ATOM 826 C CA . MET A 1 105 ? 7.712 -20.483 2.258 1.00 96.62 105 MET A CA 1
ATOM 827 C C . MET A 1 105 ? 8.707 -19.333 2.455 1.00 96.62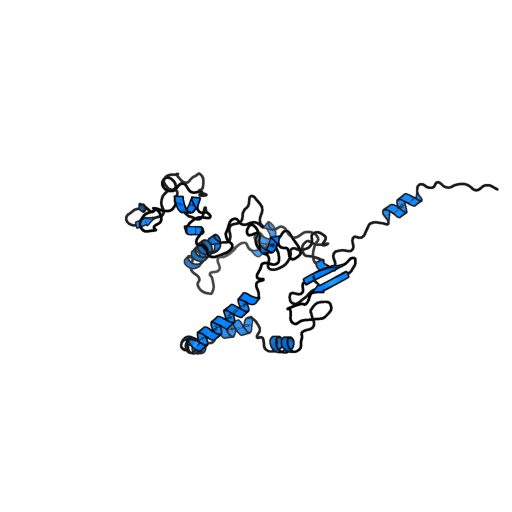 105 MET A C 1
ATOM 829 O O . MET A 1 105 ? 8.410 -18.190 2.108 1.00 96.62 105 MET A O 1
ATOM 833 N N . LYS A 1 106 ? 9.934 -19.627 2.903 1.00 97.44 106 LYS A N 1
ATOM 834 C CA . LYS A 1 106 ? 11.020 -18.639 2.949 1.00 97.44 106 LYS A CA 1
ATOM 835 C C . LYS A 1 106 ? 11.317 -18.065 1.563 1.00 97.44 106 LYS A C 1
ATOM 837 O O . LYS A 1 106 ? 11.467 -16.852 1.438 1.00 97.44 106 LYS A O 1
ATOM 842 N N . MET A 1 107 ? 11.383 -18.902 0.527 1.00 94.31 107 MET A N 1
ATOM 843 C CA . MET A 1 107 ? 11.596 -18.431 -0.847 1.00 94.31 107 MET A CA 1
ATOM 844 C C . MET A 1 107 ? 10.465 -17.514 -1.317 1.00 94.31 107 MET A C 1
ATOM 846 O O . MET A 1 107 ? 10.741 -16.440 -1.846 1.00 94.31 107 MET A O 1
ATOM 850 N N . VAL A 1 108 ? 9.204 -17.881 -1.075 1.00 94.19 108 VAL A N 1
ATOM 851 C CA . VAL A 1 108 ? 8.047 -17.047 -1.437 1.00 94.19 108 VAL A CA 1
ATOM 852 C C . VAL A 1 108 ? 8.105 -15.685 -0.740 1.00 94.19 108 VAL A C 1
ATOM 854 O O . VAL A 1 108 ? 7.926 -14.664 -1.404 1.00 94.19 108 VAL A O 1
ATOM 857 N N . ILE A 1 109 ? 8.401 -15.653 0.565 1.00 96.06 109 ILE A N 1
ATOM 858 C CA . ILE A 1 109 ? 8.521 -14.402 1.329 1.00 96.06 109 ILE A CA 1
ATOM 859 C C . ILE A 1 109 ? 9.634 -13.526 0.750 1.00 96.06 109 ILE A C 1
ATOM 861 O O . ILE A 1 109 ? 9.386 -12.362 0.449 1.00 96.06 109 ILE A O 1
ATOM 865 N N . LEU A 1 110 ? 10.833 -14.077 0.542 1.00 95.38 110 LEU A N 1
ATOM 866 C CA . LEU A 1 110 ? 11.973 -13.309 0.032 1.00 95.38 110 LEU A CA 1
ATOM 867 C C . LEU A 1 110 ? 11.721 -12.770 -1.382 1.00 95.38 110 LEU A C 1
ATOM 869 O O . LEU A 1 110 ? 12.005 -11.608 -1.655 1.00 95.38 110 LEU A O 1
ATOM 873 N N . ILE A 1 111 ? 11.136 -13.577 -2.272 1.00 92.19 111 ILE A N 1
ATOM 874 C CA . ILE A 1 111 ? 10.819 -13.148 -3.641 1.00 92.19 111 ILE A CA 1
ATOM 875 C C . ILE A 1 111 ? 9.796 -12.009 -3.638 1.00 92.19 111 ILE A C 1
ATOM 877 O O . ILE A 1 111 ? 9.916 -11.091 -4.444 1.00 92.19 111 ILE A O 1
ATOM 881 N N . ARG A 1 112 ? 8.788 -12.058 -2.758 1.00 93.69 112 ARG A N 1
ATOM 882 C CA . ARG A 1 112 ? 7.755 -11.015 -2.675 1.00 93.69 112 ARG A CA 1
ATOM 883 C C . ARG A 1 112 ? 8.252 -9.752 -1.979 1.00 93.69 112 ARG A C 1
ATOM 885 O O . ARG A 1 112 ? 7.930 -8.666 -2.444 1.00 93.69 112 ARG A O 1
ATOM 892 N N . ALA A 1 113 ? 9.045 -9.890 -0.920 1.00 94.62 113 ALA A N 1
ATOM 893 C CA . ALA A 1 113 ? 9.616 -8.760 -0.193 1.00 94.62 113 ALA A CA 1
ATOM 894 C C . ALA A 1 113 ? 10.572 -7.938 -1.071 1.00 94.62 113 ALA A C 1
ATOM 896 O O . ALA A 1 113 ? 10.500 -6.717 -1.056 1.00 94.62 113 ALA A O 1
ATOM 897 N N . ASN A 1 114 ? 11.382 -8.592 -1.911 1.00 91.38 114 ASN A N 1
ATOM 898 C CA . ASN A 1 114 ? 12.341 -7.925 -2.805 1.00 91.38 114 ASN A CA 1
ATOM 899 C C . ASN A 1 114 ? 11.701 -7.086 -3.932 1.00 91.38 114 ASN A C 1
ATOM 901 O O . ASN A 1 114 ? 12.425 -6.478 -4.712 1.00 91.38 114 ASN A O 1
ATOM 905 N N . ILE A 1 115 ? 10.371 -7.086 -4.071 1.00 92.00 115 ILE A N 1
ATOM 906 C CA . ILE A 1 115 ? 9.656 -6.236 -5.041 1.00 92.00 115 ILE A CA 1
ATOM 907 C C . ILE A 1 115 ? 9.369 -4.846 -4.446 1.00 92.00 115 ILE A C 1
ATOM 909 O O . ILE A 1 115 ? 9.079 -3.916 -5.191 1.00 92.00 115 ILE A O 1
ATOM 913 N N . ILE A 1 116 ? 9.412 -4.711 -3.118 1.00 93.25 116 ILE A N 1
ATOM 914 C CA . ILE A 1 116 ? 9.049 -3.489 -2.403 1.00 93.25 116 ILE A CA 1
ATOM 915 C C . ILE A 1 116 ? 10.316 -2.738 -1.995 1.00 93.25 116 ILE A C 1
ATOM 917 O O . ILE A 1 116 ? 11.156 -3.280 -1.276 1.00 93.25 116 ILE A O 1
ATOM 921 N N . ASP A 1 117 ? 10.416 -1.472 -2.395 1.00 92.25 117 ASP A N 1
ATOM 922 C CA . ASP A 1 117 ? 11.526 -0.606 -1.999 1.00 92.25 117 ASP A CA 1
ATOM 923 C C . ASP A 1 117 ? 11.518 -0.361 -0.486 1.00 92.25 117 ASP A C 1
ATOM 925 O O . ASP A 1 117 ? 10.517 0.061 0.100 1.00 92.25 117 ASP A O 1
ATOM 929 N N . THR A 1 118 ? 12.648 -0.646 0.160 1.00 92.56 118 THR A N 1
ATOM 930 C CA . THR A 1 118 ? 12.867 -0.385 1.586 1.00 92.56 118 THR A CA 1
ATOM 931 C C . THR A 1 118 ? 14.260 0.228 1.769 1.00 92.56 118 THR A C 1
ATOM 933 O O . THR A 1 118 ? 15.248 -0.472 1.539 1.00 92.56 118 THR A O 1
ATOM 936 N N . PRO A 1 119 ? 14.384 1.498 2.205 1.00 94.50 119 PRO A N 1
ATOM 937 C CA . PRO A 1 119 ? 13.307 2.438 2.545 1.00 94.50 119 PRO A CA 1
ATOM 938 C C . PRO A 1 119 ? 12.458 2.857 1.325 1.00 94.50 119 PRO A C 1
ATOM 940 O O . PRO A 1 119 ? 12.895 2.656 0.193 1.00 94.50 119 PRO A O 1
ATOM 943 N N . PRO A 1 120 ? 11.263 3.444 1.537 1.00 94.31 120 PRO A N 1
ATOM 944 C CA . PRO A 1 120 ? 10.433 3.951 0.448 1.00 94.31 120 PRO A CA 1
ATOM 945 C C . PRO A 1 120 ? 11.166 4.967 -0.432 1.00 94.31 120 PRO A C 1
ATOM 947 O O . PRO A 1 120 ? 11.808 5.887 0.077 1.00 94.31 120 PRO A O 1
ATOM 950 N N . ALA A 1 121 ? 11.036 4.811 -1.750 1.00 93.69 121 ALA A N 1
ATOM 951 C CA . ALA A 1 121 ? 11.708 5.661 -2.730 1.00 93.69 121 ALA A CA 1
ATOM 952 C C . ALA A 1 121 ? 10.884 6.897 -3.131 1.00 93.69 121 ALA A C 1
ATOM 954 O O . ALA A 1 121 ? 11.446 7.978 -3.291 1.00 93.69 121 ALA A O 1
ATOM 955 N N . TYR A 1 122 ? 9.562 6.751 -3.281 1.00 95.19 122 TYR A N 1
ATOM 956 C CA . TYR A 1 122 ? 8.700 7.778 -3.873 1.00 95.19 122 TYR A CA 1
ATOM 957 C C . TYR A 1 122 ? 7.478 8.096 -3.009 1.00 95.19 122 TYR A C 1
ATOM 959 O O . TYR A 1 122 ? 6.912 7.221 -2.351 1.00 95.19 122 TYR A O 1
ATOM 967 N N . THR A 1 123 ? 7.016 9.342 -3.098 1.00 95.56 123 THR A N 1
ATOM 968 C CA . THR A 1 123 ? 5.701 9.805 -2.627 1.00 95.56 123 THR A CA 1
ATOM 969 C C . THR A 1 123 ? 4.959 10.459 -3.793 1.00 95.56 123 THR A C 1
ATOM 971 O O . THR A 1 123 ? 5.451 10.489 -4.919 1.00 95.56 123 THR A O 1
ATOM 974 N N . SER A 1 124 ? 3.748 10.966 -3.567 1.00 93.69 124 SER A N 1
ATOM 975 C CA . SER A 1 124 ? 3.013 11.702 -4.606 1.00 93.69 124 SER A CA 1
ATOM 976 C C . SER A 1 124 ? 3.586 13.085 -4.928 1.00 93.69 124 SER A C 1
ATOM 978 O O . SER A 1 124 ? 3.184 13.651 -5.939 1.00 93.69 124 SER A O 1
ATOM 980 N N . ASP A 1 125 ? 4.487 13.614 -4.099 1.00 91.94 125 ASP A N 1
ATOM 981 C CA . ASP A 1 125 ? 4.918 15.018 -4.162 1.00 91.94 125 ASP A CA 1
ATOM 982 C C . ASP A 1 125 ? 6.241 15.197 -4.922 1.00 91.94 125 ASP A C 1
ATOM 984 O O . ASP A 1 125 ? 6.594 16.310 -5.315 1.00 91.94 125 ASP A O 1
ATOM 988 N N . HIS A 1 126 ? 6.989 14.109 -5.129 1.00 90.25 126 HIS A N 1
ATOM 989 C CA . HIS A 1 126 ? 8.309 14.135 -5.749 1.00 90.25 126 HIS A CA 1
ATOM 990 C C . HIS A 1 126 ? 8.479 12.996 -6.756 1.00 90.25 126 HIS A C 1
ATOM 992 O O . HIS A 1 126 ? 8.075 11.860 -6.514 1.00 90.25 126 HIS A O 1
ATOM 998 N N . GLU A 1 127 ? 9.135 13.300 -7.873 1.00 90.31 127 GLU A N 1
ATOM 999 C CA . GLU A 1 127 ? 9.415 12.363 -8.973 1.00 90.31 127 GLU A CA 1
ATOM 1000 C C . GLU A 1 127 ? 10.714 11.560 -8.768 1.00 90.31 127 GLU A C 1
ATOM 1002 O O . GLU A 1 127 ? 11.035 10.666 -9.548 1.00 90.31 127 GLU A O 1
ATOM 1007 N N . TYR A 1 128 ? 11.473 11.869 -7.715 1.00 90.19 128 TYR A N 1
ATOM 1008 C CA . TYR A 1 128 ? 12.800 11.325 -7.434 1.00 90.19 128 TYR A CA 1
ATOM 1009 C C . TYR A 1 128 ? 12.956 10.953 -5.955 1.00 90.19 128 TYR A C 1
ATOM 1011 O O . TYR A 1 128 ? 12.155 11.349 -5.109 1.00 90.19 128 TYR A O 1
ATOM 1019 N N . ILE A 1 129 ? 14.009 10.191 -5.649 1.00 92.44 129 ILE A N 1
ATOM 1020 C CA . ILE A 1 129 ? 14.314 9.737 -4.288 1.00 92.44 129 ILE A CA 1
ATOM 1021 C C . ILE A 1 129 ? 14.681 10.936 -3.413 1.00 92.44 129 ILE A C 1
ATOM 1023 O O . ILE A 1 129 ? 15.582 11.709 -3.745 1.00 92.44 129 ILE A O 1
ATOM 1027 N N . THR A 1 130 ? 14.019 11.067 -2.264 1.00 94.31 130 THR A N 1
ATOM 1028 C CA . THR A 1 130 ? 14.303 12.116 -1.279 1.00 94.31 130 THR A CA 1
ATOM 1029 C C . THR A 1 130 ? 14.385 11.556 0.134 1.00 94.31 130 THR A C 1
ATOM 1031 O O . THR A 1 130 ? 13.833 10.503 0.453 1.00 94.31 130 THR A O 1
ATOM 1034 N N . LEU A 1 131 ? 15.064 12.297 1.015 1.00 94.94 131 LEU A N 1
ATOM 1035 C CA . LEU A 1 131 ? 15.066 11.993 2.444 1.00 94.94 131 LEU A CA 1
ATOM 1036 C C . LEU A 1 131 ? 13.649 12.093 3.034 1.00 94.94 131 LEU A C 1
ATOM 1038 O O . LEU A 1 131 ? 13.292 11.306 3.906 1.00 94.94 131 LEU A O 1
ATOM 1042 N N . ASP A 1 132 ? 12.836 13.029 2.538 1.00 93.94 132 ASP A N 1
ATOM 1043 C CA . ASP A 1 132 ? 11.448 13.172 2.976 1.00 93.94 132 ASP A CA 1
ATOM 1044 C C . ASP A 1 132 ? 10.635 11.911 2.655 1.00 93.94 132 ASP A C 1
ATOM 1046 O O . ASP A 1 132 ? 10.037 11.338 3.559 1.00 93.94 132 ASP A O 1
ATOM 1050 N N . ALA A 1 133 ? 10.729 11.385 1.428 1.00 94.12 133 ALA A N 1
ATOM 1051 C CA . ALA A 1 133 ? 10.044 10.150 1.043 1.00 94.12 133 ALA A CA 1
ATOM 1052 C C . ALA A 1 133 ? 10.420 8.948 1.931 1.00 94.12 133 ALA A C 1
ATOM 1054 O O . ALA A 1 133 ? 9.563 8.131 2.267 1.00 94.12 133 ALA A O 1
ATOM 1055 N N . ALA A 1 134 ? 11.684 8.864 2.356 1.00 94.62 134 ALA A N 1
ATOM 1056 C CA . ALA A 1 134 ? 12.173 7.765 3.183 1.00 94.62 134 ALA A CA 1
ATOM 1057 C C . ALA A 1 134 ? 11.725 7.847 4.656 1.00 94.62 134 ALA A C 1
ATOM 1059 O O . ALA A 1 134 ? 11.549 6.810 5.302 1.00 94.62 134 ALA A O 1
ATOM 1060 N N . PHE A 1 135 ? 11.570 9.055 5.212 1.00 94.44 135 PHE A N 1
ATOM 1061 C CA . PHE A 1 135 ? 11.400 9.251 6.659 1.00 94.44 135 PHE A CA 1
ATOM 1062 C C . PHE A 1 135 ? 10.063 9.883 7.070 1.00 94.44 135 PHE A C 1
ATOM 1064 O O . PHE A 1 135 ? 9.628 9.697 8.213 1.00 94.44 135 PHE A O 1
ATOM 1071 N N . ASN A 1 136 ? 9.378 10.593 6.174 1.00 94.62 136 ASN A N 1
ATOM 1072 C CA . ASN A 1 136 ? 8.111 11.250 6.464 1.00 94.62 136 ASN A CA 1
ATOM 1073 C C . ASN A 1 136 ? 6.944 10.255 6.429 1.00 94.62 136 ASN A C 1
ATOM 1075 O O . ASN A 1 136 ? 6.316 9.993 5.405 1.00 94.62 136 ASN A O 1
ATOM 1079 N N . ARG A 1 137 ? 6.593 9.742 7.609 1.00 92.75 137 ARG A N 1
ATOM 1080 C CA . ARG A 1 137 ? 5.491 8.783 7.785 1.00 92.75 137 ARG A CA 1
ATOM 1081 C C . ARG A 1 137 ? 4.096 9.382 7.591 1.00 92.75 137 ARG A C 1
ATOM 1083 O O . ARG A 1 137 ? 3.123 8.644 7.669 1.00 92.75 137 ARG A O 1
ATOM 1090 N N . SER A 1 138 ? 3.963 10.685 7.335 1.00 95.00 138 SER A N 1
ATOM 1091 C CA . SER A 1 138 ? 2.652 11.278 7.033 1.00 95.00 138 SER A CA 1
ATOM 1092 C C . SER A 1 138 ? 2.202 11.029 5.590 1.00 95.00 138 SER A C 1
ATOM 1094 O O . SER A 1 138 ? 1.038 11.275 5.288 1.00 95.00 138 SER A O 1
ATOM 1096 N N . HIS A 1 139 ? 3.086 10.562 4.702 1.00 95.62 139 HIS A N 1
ATOM 1097 C CA . HIS A 1 139 ? 2.768 10.271 3.301 1.00 95.62 139 HIS A CA 1
ATOM 1098 C C . HIS A 1 139 ? 2.619 8.779 3.052 1.00 95.62 139 HIS A C 1
ATOM 1100 O O . HIS A 1 139 ? 3.335 7.969 3.636 1.00 95.62 139 HIS A O 1
ATOM 1106 N N . TYR A 1 140 ? 1.741 8.417 2.118 1.00 96.56 140 TYR A N 1
ATOM 1107 C CA . TYR A 1 140 ? 1.804 7.104 1.492 1.00 96.56 140 TYR A CA 1
ATOM 1108 C C . TYR A 1 140 ? 3.006 7.015 0.549 1.00 96.56 140 TYR A C 1
ATOM 1110 O O . TYR A 1 140 ? 3.227 7.887 -0.296 1.00 96.56 140 TYR A O 1
ATOM 1118 N N . ALA A 1 141 ? 3.749 5.918 0.676 1.00 95.31 141 ALA A N 1
ATOM 1119 C CA . ALA A 1 141 ? 4.766 5.535 -0.287 1.00 95.31 141 ALA A CA 1
ATOM 1120 C C . ALA A 1 141 ? 4.128 5.109 -1.616 1.00 95.31 141 ALA A C 1
ATOM 1122 O O . ALA A 1 141 ? 3.036 4.532 -1.647 1.00 95.31 141 ALA A O 1
ATOM 1123 N N . ARG A 1 142 ? 4.838 5.338 -2.719 1.00 95.44 142 ARG A N 1
ATOM 1124 C CA . ARG A 1 142 ? 4.470 4.850 -4.048 1.00 95.44 142 ARG A CA 1
ATOM 1125 C C . ARG A 1 142 ? 5.502 3.851 -4.552 1.00 95.44 142 ARG A C 1
ATOM 1127 O O . ARG A 1 142 ? 6.698 4.064 -4.407 1.00 95.44 142 ARG A O 1
ATOM 1134 N N . ALA A 1 143 ? 5.019 2.799 -5.211 1.00 9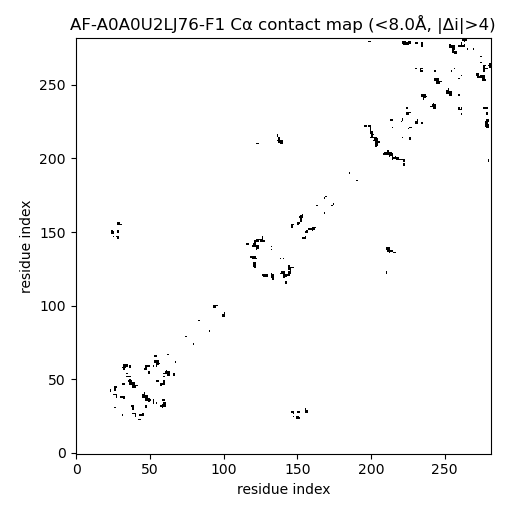3.75 143 ALA A N 1
ATOM 1135 C CA . ALA A 1 143 ? 5.875 1.819 -5.884 1.00 93.75 143 ALA A CA 1
ATOM 1136 C C . ALA A 1 143 ? 6.489 2.347 -7.195 1.00 93.75 143 ALA A C 1
ATOM 1138 O O . ALA A 1 143 ? 7.436 1.770 -7.708 1.00 93.75 143 ALA A O 1
ATOM 1139 N N . LEU A 1 144 ? 5.922 3.417 -7.761 1.00 94.94 144 LEU A N 1
ATOM 1140 C CA . LEU A 1 144 ? 6.415 4.101 -8.956 1.00 94.94 144 LEU A CA 1
ATOM 1141 C C . LEU A 1 144 ? 6.286 5.616 -8.758 1.00 94.94 144 LEU A C 1
ATOM 1143 O O . LEU A 1 144 ? 5.322 6.048 -8.102 1.00 94.94 144 LEU A O 1
ATOM 1147 N N . PRO A 1 145 ? 7.187 6.420 -9.351 1.00 95.19 145 PRO A N 1
ATOM 1148 C CA . PRO A 1 145 ? 7.109 7.870 -9.260 1.00 95.19 145 PRO A CA 1
ATOM 1149 C C . PRO A 1 145 ? 5.785 8.410 -9.837 1.00 95.19 145 PRO A C 1
ATOM 1151 O O . PRO A 1 145 ? 5.132 7.746 -10.657 1.00 95.19 145 PRO A O 1
ATOM 1154 N N . PRO A 1 146 ? 5.334 9.598 -9.397 1.00 95.56 146 PRO A N 1
ATOM 1155 C CA . PRO A 1 146 ? 4.286 10.337 -10.086 1.00 95.56 146 PRO A CA 1
ATOM 1156 C C . PRO A 1 146 ? 4.679 10.636 -11.535 1.00 95.56 146 PRO A C 1
ATOM 1158 O O . PRO A 1 146 ? 5.851 10.643 -11.902 1.00 95.56 146 PRO A O 1
ATOM 1161 N N . ILE A 1 147 ? 3.665 10.866 -12.365 1.00 94.62 147 ILE A N 1
ATOM 1162 C CA . ILE A 1 147 ? 3.875 11.332 -13.734 1.00 94.62 147 ILE A CA 1
ATOM 1163 C C . ILE A 1 147 ? 4.349 12.784 -13.649 1.00 94.62 147 ILE A C 1
ATOM 1165 O O . ILE A 1 147 ? 3.687 13.553 -12.944 1.00 94.62 147 ILE A O 1
ATOM 1169 N N . PRO A 1 148 ? 5.430 13.160 -14.355 1.00 93.06 148 PRO A N 1
ATOM 1170 C CA . PRO A 1 148 ? 5.900 14.531 -14.332 1.00 93.06 148 PRO A CA 1
ATOM 1171 C C . PRO A 1 148 ? 4.835 15.547 -14.735 1.00 93.06 148 PRO A C 1
ATOM 1173 O O . PRO A 1 148 ? 4.034 15.314 -15.646 1.00 93.06 148 PRO A O 1
ATOM 1176 N N . HIS A 1 149 ? 4.812 16.683 -14.040 1.00 90.19 149 HIS A N 1
ATOM 1177 C CA . HIS A 1 149 ? 3.788 17.714 -14.245 1.00 90.19 149 HIS A CA 1
ATOM 1178 C C . HIS A 1 149 ? 3.843 18.366 -15.632 1.00 90.19 149 HIS A C 1
ATOM 1180 O O . HIS A 1 149 ? 2.837 18.893 -16.105 1.00 90.19 149 HIS A O 1
ATOM 1186 N N . ASP A 1 150 ? 5.004 18.322 -16.279 1.00 90.81 150 ASP A N 1
ATOM 1187 C CA . ASP A 1 150 ? 5.280 18.885 -17.597 1.00 90.81 150 ASP A CA 1
ATOM 1188 C C . ASP A 1 150 ? 5.040 17.895 -18.752 1.00 90.81 150 ASP A C 1
ATOM 1190 O O . ASP A 1 150 ? 5.336 18.186 -19.914 1.00 90.81 150 ASP A O 1
ATOM 1194 N N . CYS A 1 151 ? 4.457 16.726 -18.468 1.00 93.00 151 CYS A N 1
ATOM 1195 C CA . CYS A 1 151 ? 4.093 15.773 -19.507 1.00 93.00 151 CYS A CA 1
ATOM 1196 C C . CYS A 1 151 ? 2.915 16.254 -20.376 1.00 93.00 151 CYS A C 1
ATOM 1198 O O . CYS A 1 151 ? 1.956 16.850 -19.883 1.00 93.00 151 CYS A O 1
ATOM 1200 N N . PRO A 1 152 ? 2.919 15.937 -21.687 1.00 93.88 152 PRO A N 1
ATOM 1201 C CA . PRO A 1 152 ? 1.908 16.430 -22.627 1.00 93.88 152 PRO A CA 1
ATOM 1202 C C . PRO A 1 152 ? 0.516 15.809 -22.434 1.00 93.88 152 PRO A C 1
ATOM 1204 O O . PRO A 1 152 ? -0.474 16.354 -22.930 1.00 93.88 152 PRO A O 1
ATOM 1207 N N . THR A 1 153 ? 0.426 14.661 -21.757 1.00 95.44 153 THR A N 1
ATOM 1208 C CA . THR A 1 153 ? -0.836 13.986 -21.435 1.00 95.44 153 THR A CA 1
ATOM 1209 C C . THR A 1 153 ? -0.855 13.547 -19.968 1.00 95.44 153 THR A C 1
ATOM 1211 O O . THR A 1 153 ? 0.209 13.312 -19.390 1.00 95.44 153 THR A O 1
ATOM 1214 N N . PRO A 1 154 ? -2.044 13.323 -19.373 1.00 95.69 154 PRO A N 1
ATOM 1215 C CA . PRO A 1 154 ? -2.162 12.818 -18.003 1.00 95.69 154 PRO A CA 1
ATOM 1216 C C . PRO A 1 154 ? -1.522 11.442 -17.766 1.00 95.69 154 PRO A C 1
ATOM 1218 O O . PRO A 1 154 ? -1.400 11.036 -16.618 1.00 95.69 154 PRO A O 1
ATOM 1221 N N . MET A 1 155 ? -1.152 10.717 -18.829 1.00 96.19 155 MET A N 1
ATOM 1222 C CA . MET A 1 155 ? -0.534 9.387 -18.783 1.00 96.19 155 MET A CA 1
ATOM 1223 C C . MET A 1 155 ? 0.89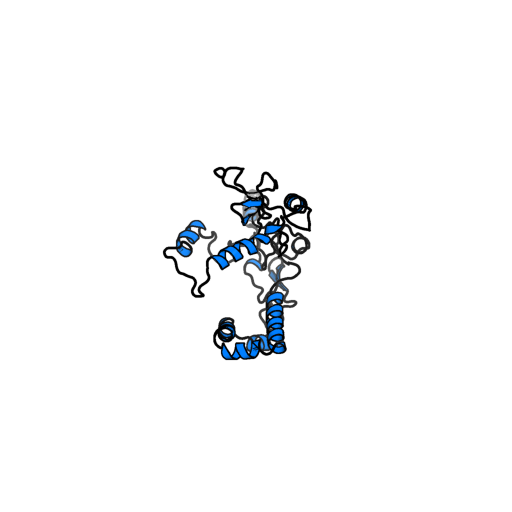0 9.389 -19.372 1.00 96.19 155 MET A C 1
ATOM 1225 O O . MET A 1 155 ? 1.367 8.357 -19.838 1.00 96.19 155 MET 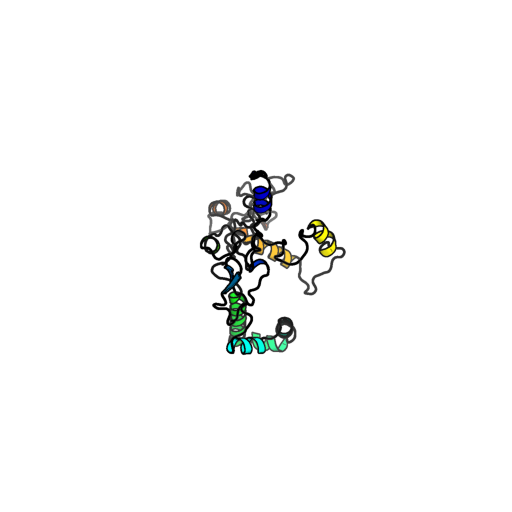A O 1
ATOM 1229 N N . GLY A 1 156 ? 1.569 10.543 -19.390 1.00 95.00 156 GLY A N 1
ATOM 1230 C CA . GLY A 1 156 ? 2.886 10.706 -20.012 1.00 95.00 156 GLY A CA 1
ATOM 1231 C C . GLY A 1 156 ? 2.765 11.253 -21.433 1.00 95.00 156 GLY A C 1
ATOM 1232 O O . GLY A 1 156 ? 2.311 12.382 -21.623 1.00 95.00 156 GLY A O 1
ATOM 1233 N N . VAL A 1 157 ? 3.129 10.465 -22.449 1.00 95.12 157 VAL A N 1
ATOM 1234 C CA . VAL A 1 157 ? 3.074 10.876 -23.874 1.00 95.12 157 VAL A CA 1
ATOM 1235 C C . VAL A 1 157 ? 1.939 10.252 -24.691 1.00 95.12 157 VAL A C 1
ATOM 1237 O O . VAL A 1 157 ? 1.748 10.622 -25.849 1.00 95.12 157 VAL A O 1
ATOM 1240 N N . VAL A 1 158 ? 1.192 9.303 -24.122 1.00 95.06 158 VAL A N 1
ATOM 1241 C CA . VAL A 1 158 ? 0.176 8.521 -24.842 1.00 95.06 158 VAL A CA 1
ATOM 1242 C C . VAL A 1 158 ? -1.224 8.841 -24.332 1.00 95.06 158 VAL A C 1
ATOM 1244 O O . VAL A 1 158 ? -1.467 8.890 -23.131 1.00 95.06 158 VAL A O 1
ATOM 1247 N N . GLY A 1 159 ? -2.173 8.950 -25.263 1.00 95.19 159 GLY A N 1
ATOM 1248 C CA . GLY A 1 159 ? -3.597 9.082 -24.965 1.00 95.19 159 GLY A CA 1
ATOM 1249 C C . GLY A 1 159 ? -4.140 10.499 -25.161 1.00 95.19 159 GLY A C 1
ATOM 1250 O O . GLY A 1 159 ? -3.442 11.385 -25.658 1.00 95.19 159 GLY A O 1
ATOM 1251 N N . PRO A 1 160 ? -5.426 10.714 -24.839 1.00 95.75 160 PRO A N 1
ATOM 1252 C CA . PRO A 1 160 ? -6.053 12.024 -24.952 1.00 95.75 160 PRO A CA 1
ATOM 1253 C C . PRO A 1 160 ? -5.505 13.004 -23.905 1.00 95.75 160 PRO A C 1
ATOM 1255 O O . PRO A 1 160 ? -5.028 12.612 -22.842 1.00 95.75 160 PRO A O 1
ATOM 1258 N N . LYS A 1 161 ? -5.645 14.307 -24.179 1.00 94.94 161 LYS A N 1
ATOM 1259 C CA . LYS A 1 161 ? -5.241 15.379 -23.247 1.00 94.94 161 LYS A CA 1
ATOM 1260 C C . LYS A 1 161 ? -6.054 15.407 -21.948 1.00 94.94 161 LYS A C 1
ATOM 1262 O O . LYS A 1 161 ? -5.597 15.961 -20.957 1.00 94.94 161 LYS A O 1
ATOM 1267 N N . SER A 1 162 ? -7.250 14.829 -21.950 1.00 96.44 162 SER A N 1
ATOM 1268 C CA . SER A 1 162 ? -8.126 14.722 -20.786 1.00 96.44 162 SER A CA 1
ATOM 1269 C C . SER A 1 162 ? -8.534 13.271 -20.582 1.00 96.44 162 SER A C 1
ATOM 1271 O O . SER A 1 162 ? -8.937 12.602 -21.538 1.00 96.44 162 SER A O 1
ATOM 1273 N N . LEU A 1 163 ? -8.457 12.796 -19.339 1.00 96.94 163 LEU A N 1
ATOM 1274 C CA . LEU A 1 163 ? -8.976 11.482 -18.973 1.00 96.94 163 LEU A CA 1
ATOM 1275 C C . LEU A 1 163 ? -10.512 11.464 -19.072 1.00 96.94 163 LEU A C 1
ATOM 1277 O O . LEU A 1 163 ? -11.140 12.517 -18.926 1.00 96.94 163 LEU A O 1
ATOM 1281 N N . PRO A 1 164 ? -11.129 10.293 -19.309 1.00 96.88 164 PRO A N 1
ATOM 1282 C CA . PRO A 1 164 ? -12.579 10.162 -19.233 1.00 96.88 164 PRO A CA 1
ATOM 1283 C C . PRO A 1 164 ? -13.090 10.468 -17.821 1.00 96.88 164 PRO A C 1
ATOM 1285 O O . PRO A 1 164 ? -12.375 10.278 -16.835 1.00 96.88 164 PRO A O 1
ATOM 1288 N N . ASP A 1 165 ? -14.345 10.903 -17.722 1.00 97.44 165 ASP A N 1
ATOM 1289 C CA . ASP A 1 165 ? -14.960 11.219 -16.437 1.00 97.44 165 ASP A CA 1
ATOM 1290 C C . ASP A 1 165 ? -15.074 9.969 -15.544 1.00 97.44 165 ASP A C 1
ATOM 1292 O O . ASP A 1 165 ? -15.513 8.894 -15.969 1.00 97.44 165 ASP A O 1
ATOM 1296 N N . ALA A 1 166 ? -14.678 10.108 -14.277 1.00 97.00 166 ALA A N 1
ATOM 1297 C CA . ALA A 1 166 ? -14.643 8.992 -13.336 1.00 97.00 166 ALA A CA 1
ATOM 1298 C C . ALA A 1 166 ? -16.039 8.400 -13.066 1.00 97.00 166 ALA A C 1
ATOM 1300 O O . ALA A 1 166 ? -16.165 7.194 -12.839 1.00 97.00 166 ALA A O 1
ATOM 1301 N N . LYS A 1 167 ? -17.099 9.218 -13.116 1.00 97.69 167 LYS A N 1
ATOM 1302 C CA . LYS A 1 167 ? -18.485 8.776 -12.930 1.00 97.69 167 LYS A CA 1
ATOM 1303 C C . LYS A 1 167 ? -18.947 7.939 -14.116 1.00 97.69 167 LYS A C 1
ATOM 1305 O O . LYS A 1 167 ? -19.628 6.933 -13.913 1.00 97.69 167 LYS A O 1
ATOM 1310 N N . ASP A 1 168 ? -18.559 8.316 -15.328 1.00 97.31 168 ASP A N 1
ATOM 1311 C CA . ASP A 1 168 ? -18.882 7.550 -16.532 1.00 97.31 168 ASP A CA 1
ATOM 1312 C C . ASP A 1 168 ? -18.187 6.188 -16.510 1.00 97.31 168 ASP A C 1
ATOM 1314 O O . ASP A 1 168 ? -18.846 5.161 -16.678 1.00 97.31 168 ASP A O 1
ATOM 1318 N N . ILE A 1 169 ? -16.891 6.149 -16.178 1.00 97.38 169 ILE A N 1
ATOM 1319 C CA . ILE A 1 169 ? -16.146 4.893 -15.996 1.00 97.38 169 ILE A CA 1
ATOM 1320 C C . ILE A 1 169 ? -16.823 4.009 -14.934 1.00 97.38 169 ILE A C 1
ATOM 1322 O O . ILE A 1 169 ? -17.073 2.824 -15.176 1.00 97.38 169 ILE A O 1
ATOM 1326 N N . ALA A 1 170 ? -17.163 4.575 -13.770 1.00 97.19 170 ALA A N 1
ATOM 1327 C CA . ALA A 1 170 ? -17.825 3.846 -12.690 1.00 97.19 170 ALA A CA 1
ATOM 1328 C C . ALA A 1 170 ? -19.178 3.263 -13.126 1.00 97.19 170 ALA A C 1
ATOM 1330 O O . ALA A 1 170 ? -19.478 2.102 -12.843 1.00 97.19 170 ALA A O 1
ATOM 1331 N N . ASN A 1 171 ? -19.983 4.039 -13.854 1.00 96.88 171 ASN A N 1
ATOM 1332 C CA . ASN A 1 171 ? -21.301 3.614 -14.321 1.00 96.88 171 ASN A CA 1
ATOM 1333 C C . ASN A 1 171 ? -21.239 2.557 -15.426 1.00 96.88 171 ASN A C 1
ATOM 1335 O O . ASN A 1 171 ? -22.074 1.650 -15.442 1.00 96.88 171 ASN A O 1
ATOM 1339 N N . VAL A 1 172 ? -20.284 2.678 -16.348 1.00 96.88 172 VAL A N 1
ATOM 1340 C CA . VAL A 1 172 ? -20.182 1.797 -17.516 1.00 96.88 172 VAL A CA 1
ATOM 1341 C C . VAL A 1 172 ? -19.503 0.476 -17.161 1.00 96.88 172 VAL A C 1
ATOM 1343 O O . VAL A 1 172 ? -20.002 -0.574 -17.565 1.00 96.88 172 VAL A O 1
ATOM 1346 N N . LEU A 1 173 ? -18.404 0.511 -16.396 1.00 96.69 173 LEU A N 1
ATOM 1347 C CA . LEU A 1 173 ? -17.546 -0.659 -16.166 1.00 96.69 173 LEU A CA 1
ATOM 1348 C C . LEU A 1 173 ? -17.729 -1.314 -14.792 1.00 96.69 173 LEU A C 1
ATOM 1350 O O . LEU A 1 173 ? -17.669 -2.537 -14.693 1.00 96.69 173 LEU A O 1
ATOM 1354 N N . PHE A 1 174 ? -17.946 -0.528 -13.733 1.00 96.75 174 PHE A N 1
ATOM 1355 C CA . PHE A 1 174 ? -17.872 -1.030 -12.351 1.00 96.75 174 PHE A CA 1
ATOM 1356 C C . PHE A 1 174 ? -19.231 -1.198 -11.665 1.00 96.75 174 PHE A C 1
ATOM 1358 O O . PHE A 1 174 ? -19.340 -1.906 -10.660 1.00 96.75 174 PHE A O 1
ATOM 1365 N N . ARG A 1 175 ? -20.294 -0.579 -12.192 1.00 96.88 175 ARG A N 1
ATOM 1366 C CA . ARG A 1 175 ? -21.638 -0.693 -11.625 1.00 96.88 175 ARG A CA 1
ATOM 1367 C C . ARG A 1 175 ? -22.145 -2.130 -11.733 1.00 96.88 175 ARG A C 1
ATOM 1369 O O . ARG A 1 175 ? -22.405 -2.642 -12.822 1.00 96.88 175 ARG A O 1
ATOM 1376 N N . ARG A 1 176 ? -22.359 -2.762 -10.579 1.00 96.94 176 ARG A N 1
ATOM 1377 C CA . ARG A 1 176 ? -22.969 -4.092 -10.485 1.00 96.94 176 ARG A CA 1
ATOM 1378 C C . ARG A 1 176 ? -24.381 -4.065 -11.083 1.00 96.94 176 ARG A C 1
ATOM 1380 O O . ARG A 1 176 ? -25.238 -3.329 -10.600 1.00 96.94 176 ARG A O 1
ATOM 1387 N N . ARG A 1 177 ? -24.614 -4.883 -12.114 1.00 96.31 177 ARG A N 1
ATOM 1388 C CA . ARG A 1 177 ? -25.948 -5.129 -12.699 1.00 96.31 177 ARG A CA 1
ATOM 1389 C C . ARG A 1 177 ? -26.599 -6.379 -12.118 1.00 96.31 177 ARG A C 1
ATOM 1391 O O . ARG A 1 177 ? -27.781 -6.376 -11.811 1.00 96.31 177 ARG A O 1
ATOM 1398 N N . GLU A 1 178 ? -25.791 -7.410 -11.920 1.00 97.38 178 GLU A N 1
ATOM 1399 C CA . GLU A 1 178 ? -26.176 -8.690 -11.341 1.00 97.38 178 GLU A CA 1
ATOM 1400 C C . GLU A 1 178 ? -25.131 -9.081 -10.295 1.00 97.38 178 GLU A C 1
ATOM 1402 O O . GLU A 1 178 ? -23.939 -8.792 -10.453 1.00 97.38 178 GLU A O 1
ATOM 1407 N N . PHE A 1 179 ? -25.573 -9.701 -9.203 1.00 97.25 179 PHE A N 1
ATOM 1408 C CA . PHE A 1 179 ? -24.655 -10.233 -8.210 1.00 97.25 179 PHE A CA 1
ATOM 1409 C C . PHE A 1 179 ? -23.998 -11.508 -8.738 1.00 97.25 179 PHE A C 1
ATOM 1411 O O . PHE A 1 179 ? -24.673 -12.494 -9.010 1.00 97.25 179 PHE A O 1
ATOM 1418 N N . LYS A 1 180 ? -22.669 -11.485 -8.840 1.00 96.38 180 LYS A N 1
ATOM 1419 C CA . LYS A 1 180 ? -21.858 -12.665 -9.134 1.00 96.38 180 LYS A CA 1
ATOM 1420 C C . LYS A 1 180 ? -21.151 -13.082 -7.844 1.00 96.38 180 LYS A C 1
ATOM 1422 O O . LYS A 1 180 ? -20.350 -12.281 -7.353 1.00 96.38 180 LYS A O 1
ATOM 1427 N N . PRO A 1 181 ? -21.469 -14.254 -7.266 1.00 96.25 181 PRO A N 1
ATOM 1428 C CA . PRO A 1 181 ? -20.765 -14.735 -6.086 1.00 96.25 181 PRO A CA 1
ATOM 1429 C C . PRO A 1 181 ? -19.294 -14.989 -6.419 1.00 96.25 181 PRO A C 1
ATOM 1431 O O . PRO A 1 181 ? -18.938 -15.247 -7.571 1.00 96.25 181 PRO A O 1
ATOM 1434 N N . ASP A 1 182 ? -18.444 -14.912 -5.399 1.00 96.69 182 ASP A N 1
ATOM 1435 C CA . ASP A 1 182 ? -17.040 -15.278 -5.537 1.00 96.69 182 ASP A CA 1
ATOM 1436 C C . ASP A 1 182 ? -16.908 -16.770 -5.882 1.00 96.69 182 ASP A C 1
ATOM 1438 O O . ASP A 1 182 ? -17.508 -17.625 -5.229 1.00 96.69 182 ASP A O 1
ATOM 1442 N N . ALA A 1 183 ? -16.105 -17.079 -6.900 1.00 96.00 183 ALA A N 1
ATOM 1443 C CA . ALA A 1 183 ? -15.910 -18.444 -7.381 1.00 96.00 183 ALA A CA 1
ATOM 1444 C C . ALA A 1 183 ? -15.177 -19.332 -6.361 1.00 96.00 183 ALA A C 1
ATOM 1446 O O . ALA A 1 183 ? -15.320 -20.551 -6.405 1.00 96.00 183 ALA A O 1
ATOM 1447 N N . LEU A 1 184 ? -14.416 -18.730 -5.438 1.00 94.31 184 LEU A N 1
ATOM 1448 C CA . LEU A 1 184 ? -13.731 -19.438 -4.354 1.00 94.31 184 LEU A CA 1
ATOM 1449 C C . LEU A 1 184 ? -14.617 -19.629 -3.111 1.00 94.31 184 LEU A C 1
ATOM 1451 O O . LEU A 1 184 ? -14.189 -20.264 -2.149 1.00 94.31 184 LEU A O 1
ATOM 1455 N N . GLY A 1 185 ? -15.850 -19.112 -3.124 1.00 95.88 185 GLY A N 1
ATOM 1456 C CA . GLY A 1 185 ? -16.800 -19.268 -2.025 1.00 95.88 185 GLY A CA 1
ATOM 1457 C C . GLY A 1 185 ? -16.501 -18.394 -0.805 1.00 95.88 185 GLY A C 1
ATOM 1458 O O . GLY A 1 185 ? -16.872 -18.766 0.310 1.00 95.88 185 GLY A O 1
ATOM 1459 N N . ALA A 1 186 ? -15.842 -17.241 -0.976 1.00 96.44 186 ALA A N 1
ATOM 1460 C CA . ALA A 1 186 ? -15.609 -16.308 0.121 1.00 96.44 186 ALA A CA 1
ATOM 1461 C C . ALA A 1 186 ? -16.924 -15.854 0.780 1.00 96.44 186 ALA A C 1
ATOM 1463 O O . ALA A 1 186 ? -17.859 -15.389 0.124 1.00 96.44 186 ALA A O 1
ATOM 1464 N N . SER A 1 187 ? -16.976 -15.952 2.109 1.00 96.62 187 SER A N 1
ATOM 1465 C CA . SER A 1 187 ? -18.105 -15.474 2.904 1.00 96.62 187 SER A CA 1
ATOM 1466 C C . SER A 1 187 ? -17.958 -13.994 3.267 1.00 96.62 187 SER A C 1
ATOM 1468 O O . SER A 1 187 ? -16.869 -13.417 3.218 1.00 96.62 187 SER A O 1
ATOM 1470 N N . VAL A 1 188 ? -19.053 -13.388 3.734 1.00 97.06 188 VAL A N 1
ATOM 1471 C CA . VAL A 1 188 ? -19.050 -12.011 4.259 1.00 97.06 188 VAL A CA 1
ATOM 1472 C C . VAL A 1 188 ? -18.095 -11.821 5.441 1.00 97.06 188 VAL A C 1
ATOM 1474 O O . VAL A 1 188 ? -17.624 -10.710 5.671 1.00 97.06 188 VAL A O 1
ATOM 1477 N N . HIS A 1 189 ? -17.759 -12.894 6.167 1.00 97.50 189 HIS A N 1
ATOM 1478 C CA . HIS A 1 189 ? -16.783 -12.837 7.252 1.00 97.50 189 HIS A CA 1
ATOM 1479 C C . HIS A 1 189 ? -15.403 -12.406 6.743 1.00 97.50 189 HIS A C 1
ATOM 1481 O O . HIS A 1 189 ? -14.784 -11.532 7.344 1.00 97.50 189 HIS A O 1
ATOM 1487 N N . LEU A 1 190 ? -14.951 -12.945 5.602 1.00 97.50 190 LEU A N 1
ATOM 1488 C CA . LEU A 1 190 ? -13.673 -12.548 5.005 1.00 97.50 190 LEU A CA 1
ATOM 1489 C C . LEU A 1 190 ? -13.694 -11.074 4.583 1.00 97.50 190 LEU A C 1
ATOM 1491 O O . LEU A 1 190 ? -12.704 -10.371 4.763 1.00 97.50 190 LEU A O 1
ATOM 1495 N N . THR A 1 191 ? -14.826 -10.586 4.070 1.00 96.62 191 THR A N 1
ATOM 1496 C CA . THR A 1 191 ? -14.987 -9.178 3.679 1.00 96.62 191 THR A CA 1
ATOM 1497 C C . THR A 1 191 ? -14.888 -8.235 4.877 1.00 96.62 191 THR A C 1
ATOM 1499 O O . THR A 1 191 ? -14.137 -7.263 4.818 1.00 96.62 191 THR A O 1
ATOM 1502 N N . PHE A 1 192 ? -15.591 -8.524 5.977 1.00 97.56 192 PHE A N 1
ATOM 1503 C CA . PHE A 1 192 ? -15.520 -7.695 7.185 1.00 97.56 192 PHE A CA 1
ATOM 1504 C C . PHE A 1 192 ? -14.167 -7.796 7.883 1.00 97.56 192 PHE A C 1
ATOM 1506 O O . PHE A 1 192 ? -13.657 -6.785 8.362 1.00 97.56 192 PHE A O 1
ATOM 1513 N N . PHE A 1 193 ? -13.552 -8.983 7.893 1.00 97.75 193 PHE A N 1
ATOM 1514 C CA . PHE A 1 193 ? -12.189 -9.144 8.384 1.00 97.75 193 PHE A CA 1
ATOM 1515 C C . PHE A 1 193 ? -11.215 -8.288 7.573 1.00 97.75 193 PHE A C 1
ATOM 1517 O O . PHE A 1 193 ? -10.446 -7.533 8.159 1.00 97.75 193 PHE A O 1
ATOM 1524 N N . ALA A 1 194 ? -11.281 -8.353 6.238 1.00 97.56 194 ALA A N 1
ATOM 1525 C CA . ALA A 1 194 ? -10.440 -7.545 5.364 1.00 97.56 194 ALA A CA 1
ATOM 1526 C C . ALA A 1 194 ? -10.640 -6.050 5.638 1.00 97.56 194 ALA A C 1
ATOM 1528 O O . ALA A 1 194 ? -9.658 -5.355 5.874 1.00 97.56 194 ALA A O 1
ATOM 1529 N N . GLN A 1 195 ? -11.889 -5.575 5.704 1.00 97.12 195 GLN A N 1
ATOM 1530 C CA . GLN A 1 195 ? -12.198 -4.178 6.017 1.00 97.12 195 GLN A CA 1
ATOM 1531 C C . GLN A 1 195 ? -11.607 -3.756 7.372 1.00 97.12 195 GLN A C 1
ATOM 1533 O O . GLN A 1 195 ? -10.873 -2.771 7.440 1.00 97.12 195 GLN A O 1
ATOM 1538 N N . HIS A 1 196 ? -11.870 -4.519 8.437 1.00 96.75 196 HIS A N 1
ATOM 1539 C CA . HIS A 1 196 ? -11.377 -4.223 9.783 1.00 96.75 196 HIS A CA 1
ATOM 1540 C C . HIS A 1 196 ? -9.843 -4.242 9.861 1.00 96.75 196 HIS A C 1
ATOM 1542 O O . HIS A 1 196 ? -9.248 -3.353 10.469 1.00 96.75 196 HIS A O 1
ATOM 1548 N N . PHE A 1 197 ? -9.205 -5.229 9.225 1.00 97.31 197 PHE A N 1
ATOM 1549 C CA . PHE A 1 197 ? -7.755 -5.396 9.202 1.00 97.31 197 PHE A CA 1
ATOM 1550 C C . PHE A 1 197 ? -7.064 -4.285 8.408 1.00 97.31 197 PHE A C 1
ATOM 1552 O O . PHE A 1 197 ? -6.121 -3.674 8.901 1.00 97.31 197 PHE A O 1
ATOM 1559 N N . THR A 1 198 ? -7.533 -3.977 7.195 1.00 96.56 198 THR A N 1
ATOM 1560 C CA . THR A 1 198 ? -6.871 -2.981 6.339 1.00 96.56 198 THR A CA 1
ATOM 1561 C C . THR A 1 198 ? -7.042 -1.555 6.844 1.00 96.56 198 THR A C 1
ATOM 1563 O O . THR A 1 198 ? -6.151 -0.725 6.677 1.00 96.56 198 THR A O 1
ATOM 1566 N N . HIS A 1 199 ? -8.148 -1.268 7.530 1.00 95.44 199 HIS A N 1
ATOM 1567 C CA . HIS A 1 199 ? -8.390 0.039 8.138 1.00 95.44 199 HIS A CA 1
ATOM 1568 C C . HIS A 1 199 ? -7.521 0.324 9.372 1.00 95.44 199 HIS A C 1
ATOM 1570 O O . HIS A 1 199 ? -7.584 1.407 9.939 1.00 95.44 199 HIS A O 1
ATOM 1576 N N . MET A 1 200 ? -6.651 -0.603 9.769 1.00 94.38 200 MET A N 1
ATOM 1577 C CA . MET A 1 200 ? -5.556 -0.322 10.695 1.00 94.38 200 MET A CA 1
ATOM 1578 C C . MET A 1 200 ? -4.475 0.573 10.065 1.00 94.38 200 MET A C 1
ATOM 1580 O O . MET A 1 200 ? -3.904 1.404 10.763 1.00 94.38 200 MET A O 1
ATOM 1584 N N . PHE A 1 201 ? -4.232 0.455 8.752 1.00 94.94 201 PHE A N 1
ATOM 1585 C CA . PHE A 1 201 ? -3.148 1.163 8.053 1.00 94.94 201 PHE A CA 1
ATOM 1586 C C . PHE A 1 201 ? -3.589 1.997 6.838 1.00 94.94 201 PHE A C 1
ATOM 1588 O O . PHE A 1 201 ? -2.843 2.884 6.424 1.00 94.94 201 PHE A O 1
ATOM 1595 N N . PHE A 1 202 ? -4.794 1.796 6.298 1.00 96.00 202 PHE A N 1
ATOM 1596 C CA . PHE A 1 202 ? -5.394 2.709 5.316 1.00 96.00 202 PHE A CA 1
ATOM 1597 C C . PHE A 1 202 ? -6.273 3.744 6.012 1.00 96.00 202 PHE A C 1
ATOM 1599 O O . PHE A 1 202 ? -7.458 3.530 6.259 1.00 96.00 202 PHE A O 1
ATOM 1606 N N . LYS A 1 203 ? -5.644 4.869 6.348 1.00 94.50 203 LYS A N 1
ATOM 1607 C CA . LYS A 1 203 ? -6.165 5.925 7.217 1.00 94.50 203 LYS A CA 1
ATOM 1608 C C . LYS A 1 203 ? -5.871 7.292 6.609 1.00 94.50 203 LYS A C 1
ATOM 1610 O O . LYS A 1 203 ? -5.036 8.049 7.097 1.00 94.50 203 LYS A O 1
ATOM 1615 N N . THR A 1 204 ? -6.516 7.577 5.481 1.00 96.06 204 THR A N 1
ATOM 1616 C CA . THR A 1 204 ? -6.257 8.795 4.703 1.00 96.06 204 THR A CA 1
ATOM 1617 C C . THR A 1 204 ? -6.599 10.053 5.500 1.00 96.06 204 THR A C 1
ATOM 1619 O O . THR A 1 204 ? -7.694 10.176 6.052 1.00 96.06 204 THR A O 1
ATOM 1622 N N . ASP A 1 205 ? -5.672 11.010 5.536 1.00 95.25 205 ASP A N 1
ATOM 1623 C CA . ASP A 1 205 ? -5.903 12.331 6.119 1.00 95.25 205 ASP A CA 1
ATOM 1624 C C . ASP A 1 205 ? -6.504 13.269 5.067 1.00 95.25 205 ASP A C 1
ATOM 1626 O O . ASP A 1 205 ? -5.811 14.030 4.389 1.00 95.25 205 ASP A O 1
ATOM 1630 N N . PHE A 1 206 ? -7.832 13.239 4.952 1.00 92.75 206 PHE A N 1
ATOM 1631 C CA . PHE A 1 206 ? -8.569 14.070 3.999 1.00 92.75 206 PHE A CA 1
ATOM 1632 C C . PHE A 1 206 ? -8.393 15.583 4.210 1.00 92.75 206 PHE A C 1
ATOM 1634 O O . PHE A 1 206 ? -8.706 16.344 3.298 1.00 92.75 206 PHE A O 1
ATOM 1641 N N . LYS A 1 207 ? -7.892 16.042 5.370 1.00 94.31 207 LYS A N 1
ATOM 1642 C CA . LYS A 1 207 ? -7.600 17.469 5.585 1.00 94.31 207 LYS A CA 1
ATOM 1643 C C . LYS A 1 207 ? -6.323 17.899 4.868 1.00 94.31 207 LYS A C 1
ATOM 1645 O O . LYS A 1 207 ? -6.254 19.032 4.406 1.00 94.31 207 LYS A O 1
ATOM 1650 N N . LYS A 1 208 ? -5.325 17.013 4.797 1.00 95.44 208 LYS A N 1
ATOM 1651 C CA . LYS A 1 208 ? -4.061 17.258 4.085 1.00 95.44 208 LYS A CA 1
ATOM 1652 C C . LYS A 1 208 ? -4.151 16.886 2.609 1.00 95.44 208 LYS A C 1
ATOM 1654 O O . LYS A 1 208 ? -3.556 17.554 1.773 1.00 95.44 208 LYS A O 1
ATOM 1659 N N . GLY A 1 209 ? -4.909 15.842 2.286 1.00 96.31 209 GLY A N 1
ATOM 1660 C CA . GLY A 1 209 ? -5.141 15.393 0.919 1.00 96.31 209 GLY A CA 1
ATOM 1661 C C . GLY A 1 209 ? -5.019 13.876 0.759 1.00 96.31 209 GLY A C 1
ATOM 1662 O O . GLY A 1 209 ? -4.649 13.168 1.695 1.00 96.31 209 GLY A O 1
ATOM 1663 N N . PRO A 1 210 ? -5.306 13.348 -0.442 1.00 95.75 210 PRO A N 1
ATOM 1664 C CA . PRO A 1 210 ? -5.390 11.905 -0.687 1.00 95.75 210 PRO A CA 1
ATOM 1665 C C . PRO A 1 210 ? -4.055 11.159 -0.527 1.00 95.75 210 PRO A C 1
ATOM 1667 O O . PRO A 1 210 ? -4.054 9.950 -0.317 1.00 95.75 210 PRO A O 1
ATOM 1670 N N . SER A 1 211 ? -2.927 11.868 -0.611 1.00 95.75 211 SER A N 1
ATOM 1671 C CA . SER A 1 211 ? -1.575 11.305 -0.487 1.00 95.75 211 SER A CA 1
ATOM 1672 C C . SER A 1 211 ? -1.120 11.097 0.960 1.00 95.75 211 SER A C 1
ATOM 1674 O O . SER A 1 211 ? -0.061 10.511 1.182 1.00 95.75 211 SER A O 1
ATOM 1676 N N . PHE A 1 212 ? -1.886 11.591 1.934 1.00 96.88 212 PHE A N 1
ATOM 1677 C CA . PHE A 1 212 ? -1.489 11.630 3.336 1.00 96.88 212 PHE A CA 1
ATOM 1678 C C . PHE A 1 212 ? -2.227 10.591 4.170 1.00 96.88 212 PHE A C 1
ATOM 1680 O O . PHE A 1 212 ? -3.387 10.266 3.915 1.00 96.88 212 PHE A O 1
ATOM 1687 N N . THR A 1 213 ? -1.566 10.123 5.221 1.00 95.94 213 THR A N 1
ATOM 1688 C CA . THR A 1 213 ? -2.113 9.192 6.204 1.00 95.94 213 THR A CA 1
ATOM 1689 C C . THR A 1 213 ? -1.840 9.667 7.622 1.00 95.94 213 THR A C 1
ATOM 1691 O O . THR A 1 213 ? -0.829 10.317 7.892 1.00 95.94 213 THR A O 1
ATOM 1694 N N . TRP A 1 214 ? -2.749 9.334 8.535 1.00 93.62 214 TRP A N 1
ATOM 1695 C CA . TRP A 1 214 ? -2.551 9.484 9.980 1.00 93.62 214 TRP A CA 1
ATOM 1696 C C . TRP A 1 214 ? -2.233 8.148 10.677 1.00 93.62 214 TRP A C 1
ATOM 1698 O O . TRP A 1 214 ? -2.147 8.105 11.902 1.00 93.62 214 TRP A O 1
ATOM 1708 N N . GLY A 1 215 ? -2.065 7.055 9.920 1.00 91.31 215 GLY A N 1
ATOM 1709 C CA . GLY A 1 215 ? -1.680 5.734 10.434 1.00 91.31 215 GLY A CA 1
ATOM 1710 C C . GLY A 1 215 ? -0.163 5.495 10.487 1.00 91.31 215 GLY A C 1
ATOM 1711 O O . GLY A 1 215 ? 0.625 6.263 9.940 1.00 91.31 215 GLY A O 1
ATOM 1712 N N . ALA A 1 216 ? 0.258 4.386 11.109 1.00 89.62 216 ALA A N 1
ATOM 1713 C CA . ALA A 1 216 ? 1.674 4.041 11.301 1.00 89.62 216 ALA A CA 1
ATOM 1714 C C . ALA A 1 216 ? 2.286 3.131 10.209 1.00 89.62 216 ALA A C 1
ATOM 1716 O O . ALA A 1 216 ? 3.387 2.617 10.403 1.00 89.62 216 ALA A O 1
ATOM 1717 N N . HIS A 1 217 ? 1.602 2.940 9.068 1.00 92.06 217 HIS A N 1
ATOM 1718 C CA . HIS A 1 217 ? 2.045 2.120 7.916 1.00 92.06 217 HIS A CA 1
ATOM 1719 C C . HIS A 1 217 ? 2.202 0.613 8.175 1.00 92.06 217 HIS A C 1
ATOM 1721 O O . HIS A 1 217 ? 3.002 -0.051 7.518 1.00 92.06 217 HIS A O 1
ATOM 1727 N N . GLY A 1 218 ? 1.443 0.032 9.107 1.00 93.19 218 GLY A N 1
ATOM 1728 C CA . GLY A 1 218 ? 1.556 -1.403 9.358 1.00 93.19 218 GLY A CA 1
ATOM 1729 C C . GLY A 1 218 ? 0.521 -1.997 10.302 1.00 93.19 218 GLY A C 1
ATOM 1730 O O . GLY A 1 218 ? -0.535 -1.426 10.559 1.00 93.19 218 GLY A O 1
ATOM 1731 N N . VAL A 1 219 ? 0.848 -3.190 10.796 1.00 96.69 219 VAL A N 1
ATOM 1732 C CA . VAL A 1 219 ? 0.032 -3.955 11.743 1.00 96.69 219 VAL A CA 1
ATOM 1733 C C . VAL A 1 219 ? 0.372 -3.514 13.166 1.00 96.69 219 VAL A C 1
ATOM 1735 O O . VAL A 1 219 ? 1.237 -4.101 13.810 1.00 96.69 219 VAL A O 1
ATOM 1738 N N . ASP A 1 220 ? -0.276 -2.447 13.634 1.00 94.62 220 ASP A N 1
ATOM 1739 C CA . ASP A 1 220 ? -0.021 -1.810 14.937 1.00 94.62 220 ASP A CA 1
ATOM 1740 C C . ASP A 1 220 ? -1.175 -1.958 15.951 1.00 94.62 220 ASP A C 1
ATOM 1742 O O . ASP A 1 220 ? -1.049 -1.567 17.109 1.00 94.62 220 ASP A O 1
ATOM 1746 N N . GLY A 1 221 ? -2.304 -2.532 15.532 1.00 95.44 221 GLY A N 1
ATOM 1747 C CA . GLY A 1 221 ? -3.517 -2.681 16.338 1.00 95.44 221 GLY A CA 1
ATOM 1748 C C . GLY A 1 221 ? -4.271 -1.372 16.588 1.00 95.44 221 GLY A C 1
ATOM 1749 O O . GLY A 1 221 ? -5.177 -1.339 17.419 1.00 95.44 221 GLY A O 1
ATOM 1750 N N . SER A 1 222 ? -3.935 -0.283 15.892 1.00 95.12 222 SER A N 1
ATOM 1751 C CA . SER A 1 222 ? -4.515 1.048 16.126 1.00 95.12 222 SER A CA 1
ATOM 1752 C C . SER A 1 222 ? -6.010 1.143 15.809 1.00 95.12 222 SER A C 1
ATOM 1754 O O . SER A 1 222 ? -6.685 2.064 16.259 1.00 95.12 222 SER A O 1
ATOM 1756 N N . ASN A 1 223 ? -6.563 0.198 15.049 1.00 95.62 223 ASN A N 1
ATOM 1757 C CA . ASN A 1 223 ? -8.007 0.047 14.867 1.00 95.62 223 ASN A CA 1
ATOM 1758 C C . ASN A 1 223 ? -8.732 -0.421 16.151 1.00 95.62 223 ASN A C 1
ATOM 1760 O O . ASN A 1 223 ? -9.926 -0.177 16.304 1.00 95.62 223 ASN A O 1
ATOM 1764 N N . VAL A 1 224 ? -8.017 -1.053 17.086 1.00 96.62 224 VAL A N 1
ATOM 1765 C CA . VAL A 1 224 ? -8.532 -1.492 18.393 1.00 96.62 224 VAL A CA 1
ATOM 1766 C C . VAL A 1 224 ? -8.090 -0.541 19.504 1.00 96.62 224 VAL A C 1
ATOM 1768 O O . VAL A 1 224 ? -8.910 -0.116 20.312 1.00 96.62 224 VAL A O 1
ATOM 1771 N N . TYR A 1 225 ? -6.807 -0.179 19.527 1.00 96.31 225 TYR A N 1
ATOM 1772 C CA . TYR A 1 225 ? -6.191 0.575 20.624 1.00 96.31 225 TYR A CA 1
ATOM 1773 C C . TYR A 1 225 ? -6.193 2.095 20.428 1.00 96.31 225 TYR A C 1
ATOM 1775 O O . TYR A 1 225 ? -5.876 2.822 21.363 1.00 96.31 225 TYR A O 1
ATOM 1783 N N . GLY A 1 226 ? -6.571 2.587 19.249 1.00 95.31 226 GLY A N 1
ATOM 1784 C CA . GLY A 1 226 ? -6.541 4.010 18.918 1.00 95.31 226 GLY A CA 1
ATOM 1785 C C . GLY A 1 226 ? -5.273 4.433 18.165 1.00 95.31 226 GLY A C 1
ATOM 1786 O O . GLY A 1 226 ? -4.286 3.696 18.143 1.00 95.31 226 GLY A O 1
ATOM 1787 N N . PRO A 1 227 ? -5.285 5.614 17.517 1.00 93.00 227 PRO A N 1
ATOM 1788 C CA . PRO A 1 227 ? -4.139 6.131 16.760 1.00 93.00 227 PRO A CA 1
ATOM 1789 C C . PRO A 1 227 ? -2.978 6.634 17.614 1.00 93.00 227 PRO A C 1
ATOM 1791 O O . PRO A 1 227 ? -1.858 6.750 17.125 1.00 93.00 227 PRO A O 1
ATOM 1794 N N . ASP A 1 228 ? -3.251 7.010 18.857 1.00 93.69 228 ASP A N 1
ATOM 1795 C CA . ASP A 1 228 ? -2.314 7.728 19.703 1.00 93.69 228 ASP A CA 1
ATOM 1796 C C . ASP A 1 228 ? -2.491 7.336 21.174 1.00 93.69 228 ASP A C 1
ATOM 1798 O O . ASP A 1 228 ? -3.495 6.742 21.581 1.00 93.69 228 ASP A O 1
ATOM 1802 N N . LYS A 1 229 ? -1.505 7.707 21.996 1.00 95.56 229 LYS A N 1
ATOM 1803 C CA . LYS A 1 229 ? -1.471 7.317 23.407 1.00 95.56 229 LYS A CA 1
ATOM 1804 C C . LYS A 1 229 ? -2.619 7.903 24.228 1.00 95.56 229 LYS A C 1
ATOM 1806 O O . LYS A 1 229 ? -3.026 7.298 25.218 1.00 95.56 229 LYS A O 1
ATOM 1811 N N . HIS A 1 230 ? -3.122 9.080 23.862 1.00 96.44 230 HIS A N 1
ATOM 1812 C CA . HIS A 1 230 ? -4.252 9.691 24.546 1.00 96.44 230 HIS A CA 1
ATOM 1813 C C . HIS A 1 230 ? -5.533 8.893 24.276 1.00 96.44 230 HIS A C 1
ATOM 1815 O O . HIS A 1 230 ? -6.196 8.500 25.236 1.00 96.44 230 HIS A O 1
ATOM 1821 N N . THR A 1 231 ? -5.819 8.555 23.015 1.00 96.31 231 THR A N 1
ATOM 1822 C CA . THR A 1 231 ? -6.961 7.696 22.655 1.00 96.31 231 THR A CA 1
ATOM 1823 C C . THR A 1 231 ? -6.865 6.318 23.322 1.00 96.31 231 THR A C 1
ATOM 1825 O O . THR A 1 231 ? -7.829 5.857 23.933 1.00 96.31 231 THR A O 1
ATOM 1828 N N . GLU A 1 232 ? -5.681 5.699 23.308 1.00 97.00 232 GLU A N 1
ATOM 1829 C CA . GLU A 1 232 ? -5.430 4.423 23.992 1.00 97.00 232 GLU A CA 1
ATOM 1830 C C . GLU A 1 232 ? -5.752 4.509 25.491 1.00 97.00 232 GLU A C 1
ATOM 1832 O O . GLU A 1 232 ? -6.452 3.662 26.045 1.00 97.00 232 GLU A O 1
ATOM 1837 N N . ASN A 1 233 ? -5.284 5.562 26.161 1.00 98.00 233 ASN A N 1
ATOM 1838 C CA . ASN A 1 233 ? -5.529 5.785 27.583 1.00 98.00 233 ASN A CA 1
ATOM 1839 C C . ASN A 1 233 ? -7.022 5.963 27.907 1.00 98.00 233 ASN A C 1
ATOM 1841 O O . ASN A 1 233 ? -7.483 5.478 28.939 1.00 98.00 233 ASN A O 1
ATOM 1845 N N . LEU A 1 234 ? -7.793 6.607 27.027 1.00 98.06 234 LEU A N 1
ATOM 1846 C CA . LEU A 1 234 ? -9.242 6.749 27.198 1.00 98.06 234 LEU A CA 1
ATOM 1847 C C . LEU A 1 234 ? -9.985 5.411 27.091 1.00 98.06 234 LEU A C 1
ATOM 1849 O O . LEU A 1 234 ? -10.990 5.226 27.784 1.00 98.06 234 LEU A O 1
ATOM 1853 N N . LEU A 1 235 ? -9.488 4.484 26.267 1.00 98.19 235 LEU A N 1
ATOM 1854 C CA . LEU A 1 235 ? -10.072 3.154 26.055 1.00 98.19 235 LEU A CA 1
ATOM 1855 C C . LEU A 1 235 ? -9.657 2.132 27.122 1.00 98.19 235 LEU A C 1
ATOM 1857 O O . LEU A 1 235 ? -10.339 1.127 27.306 1.00 98.19 235 LEU A O 1
ATOM 1861 N N . ARG A 1 236 ? -8.553 2.354 27.840 1.00 98.19 236 ARG A N 1
ATOM 1862 C CA . ARG A 1 236 ? -8.039 1.417 28.850 1.00 98.19 236 ARG A CA 1
ATOM 1863 C C . ARG A 1 236 ? -8.840 1.452 30.147 1.00 98.19 236 ARG A C 1
ATOM 1865 O O . ARG A 1 236 ? -9.228 2.510 30.635 1.00 98.19 236 ARG A O 1
ATOM 1872 N N . SER A 1 237 ? -9.028 0.281 30.755 1.00 97.75 237 SER A N 1
ATOM 1873 C CA . SER A 1 237 ? -9.630 0.170 32.093 1.00 97.75 237 SER A CA 1
ATOM 1874 C C . SER A 1 237 ? -8.614 0.391 33.216 1.00 97.75 237 SER A C 1
ATOM 1876 O O . SER A 1 237 ? -9.001 0.596 34.362 1.00 97.75 237 SER A O 1
ATOM 1878 N N . TYR A 1 238 ? -7.315 0.314 32.894 1.00 97.56 238 TYR A N 1
ATOM 1879 C CA . TYR A 1 238 ? -6.193 0.320 33.844 1.00 97.56 238 TYR A CA 1
ATOM 1880 C C . TYR A 1 238 ? -6.235 -0.795 34.895 1.00 97.56 238 TYR A C 1
ATOM 1882 O O . TYR A 1 238 ? -5.520 -0.739 35.893 1.00 97.56 238 TYR A O 1
ATOM 1890 N N . LYS A 1 239 ? -7.010 -1.850 34.635 1.00 97.81 239 LYS A N 1
ATOM 1891 C CA . LYS A 1 239 ? -7.105 -3.033 35.482 1.00 97.81 239 LYS A CA 1
ATOM 1892 C C . LYS A 1 239 ? -6.723 -4.270 34.678 1.00 97.81 239 LYS A C 1
ATOM 1894 O O . LYS A 1 239 ? -7.263 -4.494 33.598 1.00 97.81 239 LYS A O 1
ATOM 1899 N N . ASP A 1 240 ? -5.761 -5.040 35.184 1.00 97.31 240 ASP A N 1
ATOM 1900 C CA . ASP A 1 240 ? -5.292 -6.304 34.591 1.00 97.31 240 ASP A CA 1
ATOM 1901 C C . ASP A 1 240 ? -4.861 -6.200 33.111 1.00 97.31 240 ASP A C 1
ATOM 1903 O O . ASP A 1 240 ? -4.925 -7.171 32.363 1.00 97.31 240 ASP A O 1
ATOM 1907 N N . GLY A 1 241 ? -4.459 -5.006 32.659 1.00 95.94 241 GLY A N 1
ATOM 1908 C CA . GLY A 1 241 ? -4.092 -4.754 31.260 1.00 95.94 241 GLY A CA 1
ATOM 1909 C C . GLY A 1 241 ? -5.267 -4.696 30.274 1.00 95.94 241 GLY A C 1
ATOM 1910 O O . GLY A 1 241 ? -5.030 -4.702 29.070 1.00 95.94 241 GLY A O 1
ATOM 1911 N N . LYS A 1 242 ? -6.517 -4.624 30.748 1.00 97.88 242 LYS A N 1
ATOM 1912 C CA . LYS A 1 242 ? -7.717 -4.680 29.900 1.00 97.88 242 LYS A CA 1
ATOM 1913 C C . LYS A 1 242 ? -8.115 -3.326 29.299 1.00 97.88 242 LYS A C 1
ATOM 1915 O O . LYS A 1 242 ? -7.753 -2.251 29.791 1.00 97.88 242 LYS A O 1
ATOM 1920 N N . LEU A 1 243 ? -8.929 -3.399 28.249 1.00 98.25 243 LEU A N 1
ATOM 1921 C CA . LEU A 1 243 ? -9.744 -2.283 27.773 1.00 98.25 243 LEU A CA 1
ATOM 1922 C C . LEU A 1 243 ? -11.009 -2.154 28.630 1.00 98.25 243 LEU A C 1
ATOM 1924 O O . LEU A 1 243 ? -11.383 -3.076 29.356 1.00 98.25 243 LEU A O 1
ATOM 1928 N N . LYS A 1 244 ? -11.636 -0.981 28.587 1.00 98.31 244 LYS A N 1
ATOM 1929 C CA . LYS A 1 244 ? -12.996 -0.787 29.088 1.00 98.31 244 LYS A CA 1
ATOM 1930 C C . LYS A 1 244 ? -13.955 -1.615 28.234 1.00 98.31 244 LYS A C 1
ATOM 1932 O O . LYS A 1 244 ? -13.745 -1.766 27.034 1.00 98.31 244 LYS A O 1
ATOM 1937 N N . SER A 1 245 ? -15.008 -2.111 28.857 1.00 97.38 245 SER A N 1
ATOM 1938 C CA . SER A 1 245 ? -16.084 -2.868 28.226 1.00 97.38 245 SER A CA 1
ATOM 1939 C C . SER A 1 245 ? -17.342 -2.752 29.085 1.00 97.38 245 SER A C 1
ATOM 1941 O O . SER A 1 245 ? -17.305 -2.202 30.189 1.00 97.38 245 SER A O 1
ATOM 1943 N N . GLN A 1 246 ? -18.464 -3.245 28.573 1.00 96.56 246 GLN A N 1
ATOM 1944 C CA . GLN A 1 246 ? -19.742 -3.285 29.278 1.00 96.56 246 GLN A CA 1
ATOM 1945 C C . GLN A 1 246 ? -20.494 -4.579 28.971 1.00 96.56 246 GLN A C 1
ATOM 1947 O O . GLN A 1 246 ? -20.206 -5.241 27.976 1.00 96.56 246 GLN A O 1
ATOM 1952 N N . ILE A 1 247 ? -21.479 -4.925 29.802 1.00 97.81 247 ILE A N 1
ATOM 1953 C CA . ILE A 1 247 ? -22.320 -6.105 29.588 1.00 97.81 247 ILE A CA 1
ATOM 1954 C C . ILE A 1 247 ? -23.689 -5.680 29.059 1.00 97.81 247 ILE A C 1
ATOM 1956 O O . ILE A 1 247 ? -24.429 -4.969 29.737 1.00 97.81 247 ILE A O 1
ATOM 1960 N N . ILE A 1 248 ? -24.054 -6.163 27.872 1.00 96.56 248 ILE A N 1
ATOM 1961 C CA . ILE A 1 248 ? -25.359 -5.924 27.248 1.00 96.56 248 ILE A CA 1
ATOM 1962 C C . ILE A 1 248 ? -26.006 -7.281 26.998 1.00 96.56 248 ILE A C 1
ATOM 1964 O O . ILE A 1 248 ? -25.487 -8.099 26.243 1.00 96.56 248 ILE A O 1
ATOM 1968 N N . LYS A 1 249 ? -27.156 -7.524 27.641 1.00 96.81 249 LYS A N 1
ATOM 1969 C CA . LYS A 1 249 ? -27.902 -8.795 27.546 1.00 96.81 249 LYS A CA 1
ATOM 1970 C C . LYS A 1 249 ? -27.053 -10.039 27.874 1.00 96.81 249 LYS A C 1
ATOM 1972 O O . LYS A 1 249 ? -27.259 -11.092 27.287 1.00 96.81 249 LYS A O 1
ATOM 1977 N N . GLY A 1 250 ? -26.129 -9.914 28.827 1.00 97.81 250 GLY A N 1
ATOM 1978 C CA . GLY A 1 250 ? -25.278 -11.017 29.289 1.00 97.81 250 GLY A CA 1
ATOM 1979 C C . GLY A 1 250 ? -23.967 -11.200 28.520 1.00 97.81 250 GLY A C 1
ATOM 1980 O O . GLY A 1 250 ? -23.143 -11.988 28.964 1.00 97.81 250 GLY A O 1
ATOM 1981 N N . GLU A 1 251 ? -23.740 -10.446 27.443 1.00 98.19 251 GLU A N 1
ATOM 1982 C CA . GLU A 1 251 ? -22.524 -10.521 26.621 1.00 98.19 251 GLU A CA 1
ATOM 1983 C C . GLU A 1 251 ? -21.654 -9.271 26.785 1.00 98.19 251 GLU A C 1
ATOM 1985 O O . GLU A 1 251 ? -22.166 -8.196 27.102 1.00 98.19 251 GLU A O 1
ATOM 1990 N N . GLU A 1 252 ? -20.348 -9.399 26.547 1.00 97.88 252 GLU A N 1
ATOM 1991 C CA . GLU A 1 252 ? -19.386 -8.294 26.620 1.00 97.88 252 GLU A CA 1
ATOM 1992 C C . GLU A 1 252 ? -19.341 -7.490 25.311 1.00 97.88 252 GLU A C 1
ATOM 1994 O O . GLU A 1 252 ? -19.187 -8.041 24.222 1.00 97.88 252 GLU A O 1
ATOM 1999 N N . TRP A 1 253 ? -19.455 -6.168 25.429 1.00 97.62 253 TRP A N 1
ATOM 2000 C CA . TRP A 1 253 ? -19.466 -5.216 24.320 1.00 97.62 253 TRP A CA 1
ATOM 2001 C C . TRP A 1 253 ? -18.492 -4.056 24.569 1.00 97.62 253 TRP A C 1
ATOM 2003 O O . TRP A 1 253 ? -18.132 -3.786 25.722 1.00 97.62 253 TRP A O 1
ATOM 2013 N N . PRO A 1 254 ? -18.082 -3.330 23.510 1.00 97.56 254 PRO A N 1
ATOM 2014 C CA . PRO A 1 254 ? -17.317 -2.097 23.654 1.00 97.56 254 PRO A CA 1
ATOM 2015 C C . PRO A 1 254 ? -18.025 -1.086 24.568 1.00 97.56 254 PRO A C 1
ATOM 2017 O O . PRO A 1 254 ? -19.259 -1.061 24.623 1.00 97.56 254 PRO A O 1
ATOM 2020 N N . PRO A 1 255 ? -17.276 -0.228 25.276 1.00 97.12 255 PRO A N 1
ATOM 2021 C CA . PRO A 1 255 ? -17.859 0.785 26.144 1.00 97.12 255 PRO A CA 1
ATOM 2022 C C . PRO A 1 255 ? -18.605 1.830 25.308 1.00 97.12 255 PRO A C 1
ATOM 2024 O O . PRO A 1 255 ? -18.339 1.998 24.114 1.00 97.12 255 PRO A O 1
ATOM 2027 N N . TYR A 1 256 ? -19.530 2.560 25.924 1.00 96.75 256 TYR A N 1
ATOM 2028 C CA . TYR A 1 256 ? -20.139 3.708 25.261 1.00 96.75 256 TYR A CA 1
ATOM 2029 C C . TYR A 1 256 ? -19.183 4.902 25.227 1.00 96.75 256 TYR A C 1
ATOM 2031 O O . TYR A 1 256 ? -18.267 5.026 26.046 1.00 96.75 256 TYR A O 1
ATOM 2039 N N . LEU A 1 257 ? -19.435 5.830 24.304 1.00 96.25 257 LEU A N 1
ATOM 2040 C CA . LEU A 1 257 ? -18.707 7.098 24.212 1.00 96.25 257 LEU A CA 1
ATOM 2041 C C . LEU A 1 257 ? -18.781 7.942 25.490 1.00 96.25 257 LEU A C 1
ATOM 2043 O O . LEU A 1 257 ? -17.867 8.719 25.751 1.00 96.25 257 LEU A O 1
ATOM 2047 N N . SER A 1 258 ? -19.836 7.792 26.298 1.00 94.19 258 SER A N 1
ATOM 2048 C CA . SER A 1 258 ? -19.931 8.442 27.612 1.00 94.19 258 SER A CA 1
ATOM 2049 C C . SER A 1 258 ? -18.816 8.003 28.563 1.00 94.19 258 SER A C 1
ATOM 2051 O O . SER A 1 258 ? -18.318 8.815 29.340 1.00 94.19 258 SER A O 1
ATOM 2053 N N . ASP A 1 259 ? -18.407 6.737 28.476 1.00 95.19 259 ASP A N 1
ATOM 2054 C CA . ASP A 1 259 ? -17.469 6.107 29.410 1.00 95.19 259 ASP A CA 1
ATOM 2055 C C . ASP A 1 259 ? -16.027 6.146 28.879 1.00 95.19 259 ASP A C 1
ATOM 2057 O O . ASP A 1 259 ? -15.050 6.117 29.640 1.00 95.19 259 ASP A O 1
ATOM 2061 N N . ALA A 1 260 ? -15.882 6.224 27.556 1.00 96.81 260 ALA A N 1
ATOM 2062 C CA . ALA A 1 260 ? -14.620 6.374 26.846 1.00 96.81 260 ALA A CA 1
ATOM 2063 C C . ALA A 1 260 ? -14.774 7.441 25.743 1.00 96.81 260 ALA A C 1
ATOM 2065 O O . ALA A 1 260 ? -15.108 7.099 24.607 1.00 96.81 260 ALA A O 1
ATOM 2066 N N . PRO A 1 261 ? -14.537 8.731 26.057 1.00 95.88 261 PRO A N 1
ATOM 2067 C CA . PRO A 1 261 ? -14.824 9.849 25.157 1.00 95.88 261 PRO A CA 1
ATOM 2068 C C . PRO A 1 261 ? -13.762 9.994 24.059 1.00 95.88 261 PRO A C 1
ATOM 2070 O O . PRO A 1 261 ? -12.976 10.939 24.045 1.00 95.88 261 PRO A O 1
ATOM 2073 N N . VAL A 1 262 ? -13.728 9.035 23.139 1.00 96.69 262 VAL A N 1
ATOM 2074 C CA . VAL A 1 262 ? -12.873 9.045 21.947 1.00 96.69 262 VAL A CA 1
ATOM 2075 C C . VAL A 1 262 ? -13.601 9.664 20.755 1.00 96.69 262 VAL A C 1
ATOM 2077 O O . VAL A 1 262 ? -14.823 9.822 20.750 1.00 96.69 262 VAL A O 1
ATOM 2080 N N . LYS A 1 263 ? -12.852 10.024 19.713 1.00 94.62 263 LYS A N 1
ATOM 2081 C CA . LYS A 1 263 ? -13.440 10.517 18.467 1.00 94.62 263 LYS A CA 1
ATOM 2082 C C . LYS A 1 263 ? -14.067 9.352 17.694 1.00 94.62 263 LYS A C 1
ATOM 2084 O O . LYS A 1 263 ? -13.360 8.432 17.303 1.00 94.62 263 LYS A O 1
ATOM 2089 N N . MET A 1 264 ? -15.367 9.441 17.423 1.00 95.56 264 MET A N 1
ATOM 2090 C CA . MET A 1 264 ? -16.106 8.504 16.571 1.00 95.56 264 MET A CA 1
ATOM 2091 C C . MET A 1 264 ? -16.988 9.265 15.582 1.00 95.56 264 MET A C 1
ATOM 2093 O O . MET A 1 264 ? -17.486 10.353 15.881 1.00 95.56 264 MET A O 1
ATOM 2097 N N . LEU A 1 265 ? -17.202 8.678 14.410 1.00 94.00 265 LEU A N 1
ATOM 2098 C CA . LEU A 1 265 ? -18.064 9.186 13.354 1.00 94.00 265 LEU A CA 1
ATOM 2099 C C . LEU A 1 265 ? -19.368 8.387 13.347 1.00 94.00 265 LEU A C 1
ATOM 2101 O O . LEU A 1 265 ? -19.473 7.337 12.723 1.00 94.00 265 LEU A O 1
ATOM 2105 N N . TYR A 1 266 ? -20.385 8.917 14.023 1.00 94.81 266 TYR A N 1
ATOM 2106 C CA . TYR A 1 266 ? -21.746 8.388 13.958 1.00 94.81 266 TYR A CA 1
ATOM 2107 C C . TYR A 1 266 ? -22.657 9.319 13.150 1.00 94.81 266 TYR A C 1
ATOM 2109 O O . TYR A 1 266 ? -22.519 10.544 13.239 1.00 94.81 266 TYR A O 1
ATOM 2117 N N . PRO A 1 267 ? -23.628 8.777 12.390 1.00 94.50 267 PRO A N 1
ATOM 2118 C CA . PRO A 1 267 ? -24.692 9.585 11.811 1.00 94.50 267 PRO A CA 1
ATOM 2119 C C . PRO A 1 267 ? -25.441 10.379 12.896 1.00 94.50 267 PRO A C 1
ATOM 2121 O O . PRO A 1 267 ? -25.676 9.837 13.980 1.00 94.50 267 PRO A O 1
ATOM 2124 N N . PRO A 1 268 ? -25.911 11.611 12.613 1.00 93.00 268 PRO A N 1
ATOM 2125 C CA . PRO A 1 268 ? -26.639 12.429 13.591 1.00 93.00 268 PRO A CA 1
ATOM 2126 C C . PRO A 1 268 ? -27.913 11.777 14.150 1.00 93.00 268 PRO A C 1
ATOM 2128 O O . PRO A 1 268 ? -28.415 12.195 15.187 1.00 93.00 268 PRO A O 1
ATOM 2131 N N . SER A 1 269 ? -28.445 10.765 13.461 1.00 95.31 269 SER A N 1
ATOM 2132 C CA . SER A 1 269 ? -29.627 10.008 13.871 1.00 95.31 269 SER A CA 1
ATOM 2133 C C . SER A 1 269 ? -29.370 9.003 14.998 1.00 95.31 269 SER A C 1
ATOM 2135 O O . SER A 1 269 ? -30.331 8.475 15.548 1.00 95.31 269 SER A O 1
ATOM 2137 N N . VAL A 1 270 ? -28.111 8.679 15.314 1.00 94.25 270 VAL A N 1
ATOM 2138 C CA . VAL A 1 270 ? -27.778 7.678 16.338 1.00 94.25 270 VAL A CA 1
ATOM 2139 C C . VAL A 1 270 ? -27.750 8.344 17.721 1.00 94.25 270 VAL A C 1
ATOM 2141 O O . VAL A 1 270 ? -26.935 9.248 17.923 1.00 94.25 270 VAL A O 1
ATOM 2144 N N . PRO A 1 271 ? -28.579 7.907 18.691 1.00 94.50 271 PRO A N 1
ATOM 2145 C CA . PRO A 1 271 ? -28.576 8.460 20.048 1.00 94.50 271 PRO A CA 1
ATOM 2146 C C . PRO A 1 271 ? -27.212 8.306 20.725 1.00 94.50 271 PRO A C 1
ATOM 2148 O O . PRO A 1 271 ? -26.558 7.279 20.548 1.00 94.50 271 PRO A O 1
ATOM 2151 N N . LYS A 1 272 ? -26.784 9.301 21.511 1.00 89.19 272 LYS A N 1
ATOM 2152 C CA . LYS A 1 272 ? -25.436 9.339 22.116 1.00 89.19 272 LYS A CA 1
ATOM 2153 C C . LYS A 1 272 ? -25.188 8.170 23.071 1.00 89.19 272 LYS A C 1
ATOM 2155 O O . LYS A 1 272 ? -24.081 7.651 23.136 1.00 89.19 272 LYS A O 1
ATOM 2160 N N . GLU A 1 273 ? -26.232 7.740 23.762 1.00 90.88 273 GLU A N 1
ATOM 2161 C CA . GLU A 1 273 ? -26.271 6.600 24.675 1.00 90.88 273 GLU A CA 1
ATOM 2162 C C . GLU A 1 273 ? -26.079 5.240 23.984 1.00 90.88 273 GLU A C 1
ATOM 2164 O O . GLU A 1 273 ? -25.775 4.263 24.655 1.00 90.88 273 GLU A O 1
ATOM 2169 N N . ASN A 1 274 ? -26.205 5.178 22.653 1.00 92.94 274 ASN A N 1
ATOM 2170 C CA . ASN A 1 274 ? -26.054 3.953 21.861 1.00 92.94 274 ASN A CA 1
ATOM 2171 C C . ASN A 1 274 ? -24.790 3.964 20.984 1.00 92.94 274 ASN A C 1
ATOM 2173 O O . ASN A 1 274 ? -24.665 3.155 20.064 1.00 92.94 274 ASN A O 1
ATOM 2177 N N . GLN A 1 275 ? -23.868 4.900 21.220 1.00 95.69 275 GLN A N 1
ATOM 2178 C CA . GLN A 1 275 ? -22.640 5.031 20.439 1.00 95.69 275 GLN A CA 1
ATOM 2179 C C . GLN A 1 275 ? -21.487 4.321 21.145 1.00 95.69 275 GLN A C 1
ATOM 2181 O O . GLN A 1 275 ? -21.086 4.710 22.242 1.00 95.69 275 GLN A O 1
ATOM 2186 N N . PHE A 1 276 ? -20.936 3.292 20.505 1.00 97.12 276 PHE A N 1
ATOM 2187 C CA . PHE A 1 276 ? -19.755 2.587 20.995 1.00 97.12 276 PHE A CA 1
ATOM 2188 C C . PHE A 1 276 ? -18.470 3.373 20.737 1.00 97.12 276 PHE A C 1
ATOM 2190 O O . PHE A 1 276 ? -18.312 4.002 19.688 1.00 97.12 276 PHE A O 1
ATOM 2197 N N . ALA A 1 277 ? -17.544 3.278 21.685 1.00 97.06 277 ALA A N 1
ATOM 2198 C CA . ALA A 1 277 ? -16.191 3.798 21.598 1.00 97.06 277 ALA A CA 1
ATOM 2199 C C . ALA A 1 277 ? -15.222 2.691 21.158 1.00 97.06 277 ALA A C 1
ATOM 2201 O O . ALA A 1 277 ? -15.149 1.634 21.787 1.00 97.06 277 ALA A O 1
ATOM 2202 N N . LEU A 1 278 ? -14.468 2.944 20.088 1.00 96.25 278 LEU A N 1
ATOM 2203 C CA . LEU A 1 278 ? -13.487 2.024 19.505 1.00 96.25 278 LEU A CA 1
ATOM 2204 C C . LEU A 1 278 ? -12.172 2.764 19.214 1.00 96.25 278 LEU A C 1
ATOM 2206 O O . LEU A 1 278 ? -12.111 3.991 19.277 1.00 96.25 278 LEU A O 1
ATOM 2210 N N . GLY A 1 279 ? -11.110 2.024 18.881 1.00 94.94 279 GLY A N 1
ATOM 2211 C CA . GLY A 1 279 ? -9.846 2.621 18.432 1.00 94.94 279 GLY A CA 1
ATOM 2212 C C . GLY A 1 279 ? -9.923 3.233 17.030 1.00 94.94 279 GLY A C 1
ATOM 2213 O O . GLY A 1 279 ? -9.197 4.176 16.716 1.00 94.94 279 GLY A O 1
ATOM 2214 N N . HIS A 1 280 ? -10.810 2.707 16.189 1.00 94.56 280 HIS A N 1
ATOM 2215 C CA . HIS A 1 280 ? -11.065 3.201 14.847 1.00 94.56 280 HIS A CA 1
ATOM 2216 C C . HIS A 1 280 ? -12.316 4.099 14.824 1.00 94.56 280 HIS A C 1
ATOM 2218 O O . HIS A 1 280 ? -13.356 3.695 15.328 1.00 94.56 280 HIS A O 1
ATOM 2224 N N . GLU A 1 281 ? -12.234 5.292 14.219 1.00 90.94 281 GLU A N 1
ATOM 2225 C CA . GLU A 1 281 ? -13.318 6.294 14.247 1.00 90.94 281 GLU A CA 1
ATOM 2226 C C . GLU A 1 281 ? -14.551 5.969 13.382 1.00 90.94 281 GLU A C 1
ATOM 2228 O O . GLU A 1 281 ? -15.594 6.591 13.566 1.00 90.94 281 GLU A O 1
ATOM 2233 N N . PHE A 1 282 ? -14.432 5.032 12.442 1.00 74.75 282 PHE A N 1
ATOM 2234 C CA . PHE A 1 282 ? -15.496 4.557 11.546 1.00 74.75 282 PHE A CA 1
ATOM 2235 C C . PHE A 1 282 ? -15.779 3.068 11.747 1.00 74.75 282 PHE A C 1
ATOM 2237 O O . PHE A 1 282 ? -14.832 2.352 12.157 1.00 74.75 282 PHE A O 1
#

Nearest PDB structures (foldseek):
  5fdq-assembly1_B  TM=9.839E-01  e=3.558E-27  Mus musculus
  4rrx-assembly1_B  TM=9.833E-01  e=4.594E-27  Mus musculus
  4rs0-assembly1_A  TM=9.875E-01  e=2.418E-26  Mus musculus
  6ofy-assembly1_B  TM=9.798E-01  e=1.197E-26  Mus musculus
  5jvy-assembly1_A  TM=9.763E-01  e=1.120E-25  Mus musculus

pLDDT: mean 90.53, std 15.15, range [29.48, 98.31]

Organism: NCBI:txid673209